Protein AF-A0A9E2RJB4-F1 (afdb_monomer)

Secondary structure (DSSP, 8-state):
-EEEE--S--------THHHHHHHHHHHHHHTT----------------SS----TT--EEEEEESSSSTT-EEEEE-SS--S---TTTHHHHHHHGGGT-EEEEE-----SS--HHHHHHHHHHHHHHHHHHGGGGT--TT-EEEEEETHHHHHHHHHHH-THHHHHTTPPP-SEEEEES---S-HHHHTTSS--TTHHHHHTT-HHHHHHT-HHHH--S--S-EEEE--TT-TTHHHHHHHHHTT-

Solvent-accessible surface area (backbone atoms only — not comparable to full-atom values): 13792 Å² total; per-residue (Å²): 79,38,35,41,22,43,49,95,71,80,79,83,92,72,96,54,58,72,35,43,52,47,35,48,53,59,46,48,73,45,43,79,77,54,82,91,88,89,75,88,86,86,86,91,81,88,89,80,97,72,82,96,79,64,52,91,74,31,52,75,50,68,72,44,71,60,53,90,53,94,42,30,24,26,36,36,43,31,47,37,42,73,93,76,63,59,88,92,45,34,74,55,48,71,62,37,21,82,73,53,20,30,40,33,42,35,52,47,66,84,68,101,54,55,48,62,62,64,37,29,46,37,51,19,26,44,50,20,46,48,37,78,42,18,63,86,64,70,23,42,52,62,39,30,32,44,40,18,51,38,75,38,10,32,36,52,37,36,40,28,23,34,56,62,51,24,47,74,47,69,20,75,84,56,42,32,35,39,27,36,45,29,71,45,43,50,32,57,56,47,77,72,46,97,66,64,79,63,50,51,56,49,46,52,87,46,68,63,56,22,43,73,60,5,24,56,65,45,44,78,60,89,49,53,37,58,42,83,44,49,46,88,90,42,91,57,18,42,61,44,49,48,61,45,54,78,72,101

Structure (mmCIF, N/CA/C/O backbone):
data_AF-A0A9E2RJB4-F1
#
_entry.id   AF-A0A9E2RJB4-F1
#
loop_
_atom_site.group_PDB
_atom_site.id
_atom_site.type_symbol
_atom_site.label_atom_id
_atom_site.label_alt_id
_atom_site.label_comp_id
_atom_site.label_asym_id
_atom_site.label_entity_id
_atom_site.label_seq_id
_atom_site.pdbx_PDB_ins_code
_atom_site.Cartn_x
_atom_site.Cartn_y
_atom_site.Cartn_z
_atom_site.occupancy
_atom_site.B_iso_or_equiv
_atom_site.auth_seq_id
_atom_site.auth_comp_id
_atom_site.auth_asym_id
_atom_site.auth_atom_id
_atom_site.pdbx_PDB_model_num
ATOM 1 N N . MET A 1 1 ? 4.455 0.018 6.876 1.00 53.53 1 MET A N 1
ATOM 2 C CA . MET A 1 1 ? 3.177 0.366 6.213 1.00 53.53 1 MET A CA 1
ATOM 3 C C . MET A 1 1 ? 2.289 1.107 7.197 1.00 53.53 1 MET A C 1
ATOM 5 O O . MET A 1 1 ? 2.505 0.933 8.389 1.00 53.53 1 MET A O 1
ATOM 9 N N . VAL A 1 2 ? 1.303 1.889 6.746 1.00 58.75 2 VAL A N 1
ATOM 10 C CA . VAL A 1 2 ? 0.201 2.329 7.617 1.00 58.75 2 VAL A CA 1
ATOM 11 C C . VAL A 1 2 ? -1.137 1.930 6.998 1.00 58.75 2 VAL A C 1
ATOM 13 O O . VAL A 1 2 ? -1.352 2.095 5.803 1.00 58.75 2 VAL A O 1
ATOM 16 N N . LEU A 1 3 ? -2.021 1.394 7.825 1.00 60.09 3 LEU A N 1
ATOM 17 C CA . LEU A 1 3 ? -3.415 1.073 7.548 1.00 60.09 3 LEU A CA 1
ATOM 18 C C . LEU A 1 3 ? -4.278 1.961 8.455 1.00 60.09 3 LEU A C 1
ATOM 20 O O . LEU A 1 3 ? -3.932 2.164 9.621 1.00 60.09 3 LEU A O 1
ATOM 24 N N . LEU A 1 4 ? -5.372 2.504 7.925 1.00 57.31 4 LEU A N 1
ATOM 25 C CA . LEU A 1 4 ? -6.353 3.290 8.681 1.00 57.31 4 LEU A CA 1
ATOM 26 C C . LEU A 1 4 ? -7.705 2.572 8.620 1.00 57.31 4 LEU A C 1
ATOM 28 O O . LEU A 1 4 ? -8.169 2.253 7.528 1.00 57.31 4 LEU A O 1
ATOM 32 N N . LEU A 1 5 ? -8.347 2.340 9.761 1.00 56.84 5 LEU A N 1
ATOM 33 C CA . LEU A 1 5 ? -9.714 1.813 9.847 1.00 56.84 5 LEU A CA 1
ATOM 34 C C . LEU A 1 5 ? -10.665 2.947 10.234 1.00 56.84 5 LEU A C 1
ATOM 36 O O . LEU A 1 5 ? -10.433 3.609 11.244 1.00 56.84 5 LEU A O 1
ATOM 40 N N . GLY A 1 6 ? -11.712 3.180 9.441 1.00 38.69 6 GLY A N 1
ATOM 41 C CA . GLY A 1 6 ? -12.717 4.213 9.712 1.00 38.69 6 GLY A CA 1
ATOM 42 C C . GLY A 1 6 ? -13.877 3.726 10.587 1.00 38.69 6 GLY A C 1
ATOM 43 O O . GLY A 1 6 ? -14.327 2.590 10.448 1.00 38.69 6 GLY A O 1
ATOM 44 N N . PHE A 1 7 ? -14.390 4.608 11.450 1.00 42.94 7 PHE A N 1
ATOM 45 C CA . PHE A 1 7 ? -15.576 4.364 12.283 1.00 42.94 7 PHE A CA 1
ATOM 46 C C . PHE A 1 7 ? -16.880 4.766 11.568 1.00 42.94 7 PHE A C 1
ATOM 48 O O . PHE A 1 7 ? -16.855 5.480 10.566 1.00 42.94 7 PHE A O 1
ATOM 55 N N . LEU A 1 8 ? -18.030 4.354 12.109 1.00 35.28 8 LEU A N 1
ATOM 56 C CA . LEU A 1 8 ? -19.377 4.509 11.529 1.00 35.28 8 LEU A CA 1
ATOM 57 C C . LEU A 1 8 ? -19.869 5.958 11.291 1.00 35.28 8 LEU A C 1
ATOM 59 O O . LEU A 1 8 ? -20.888 6.138 10.630 1.00 35.28 8 LEU A O 1
ATOM 63 N N . GLY A 1 9 ? -19.140 6.980 11.748 1.00 33.34 9 GLY A N 1
ATOM 64 C CA . GLY A 1 9 ? -19.500 8.391 11.573 1.00 33.34 9 GLY A CA 1
ATOM 65 C C . GLY A 1 9 ? -19.605 8.852 10.111 1.00 33.34 9 GLY A C 1
ATOM 66 O O . GLY A 1 9 ? -18.857 8.401 9.232 1.00 33.34 9 GLY A O 1
ATOM 67 N N . TYR A 1 10 ? -20.543 9.775 9.883 1.00 37.44 10 TYR A N 1
ATOM 68 C CA . TYR A 1 10 ? -20.669 10.589 8.673 1.00 37.44 10 TYR A CA 1
ATOM 69 C C . TYR A 1 10 ? -19.690 11.773 8.761 1.00 37.44 10 TYR A C 1
ATOM 71 O O . TYR A 1 10 ? -19.421 12.264 9.855 1.00 37.44 10 TYR A O 1
ATOM 79 N N . PHE A 1 11 ? -19.144 12.230 7.633 1.00 37.97 11 PHE A N 1
ATOM 80 C CA . PHE A 1 11 ? -18.248 13.391 7.582 1.00 37.97 11 PHE A CA 1
ATOM 81 C C . PHE A 1 11 ? -18.713 14.350 6.474 1.00 37.97 11 PHE A C 1
ATOM 83 O O . PHE A 1 11 ? -19.014 13.874 5.376 1.00 37.97 11 PHE A O 1
ATOM 90 N N . PRO A 1 12 ? -18.761 15.673 6.719 1.00 35.38 12 PRO A N 1
ATOM 91 C CA . PRO A 1 12 ? -19.166 16.649 5.712 1.00 35.38 12 PRO A CA 1
ATOM 92 C C . PRO A 1 12 ? -18.133 16.804 4.581 1.00 35.38 12 PRO A C 1
ATOM 94 O O . PRO A 1 12 ? -16.968 16.416 4.688 1.00 35.38 12 PRO A O 1
ATOM 97 N N . SER A 1 13 ? -18.595 17.377 3.468 1.00 37.50 13 SER A N 1
ATOM 98 C CA . SER A 1 13 ? -17.922 17.393 2.165 1.00 37.50 13 SER A CA 1
ATOM 99 C C . SER A 1 13 ? -16.488 17.940 2.151 1.00 37.50 13 SER A C 1
ATOM 101 O O . SER A 1 13 ? -16.268 19.148 2.210 1.00 37.50 13 SER A O 1
ATOM 103 N N . ALA A 1 14 ? -15.523 17.059 1.878 1.00 37.88 14 ALA A N 1
ATOM 104 C CA . ALA A 1 14 ? -14.205 17.426 1.359 1.00 37.88 14 ALA A CA 1
ATOM 105 C C . ALA A 1 14 ? -14.140 17.224 -0.171 1.00 37.88 14 ALA A C 1
ATOM 107 O O . ALA A 1 14 ? -14.759 16.304 -0.712 1.00 37.88 14 ALA A O 1
ATOM 108 N N . PHE A 1 15 ? -13.368 18.050 -0.882 1.00 40.09 15 PHE A N 1
ATOM 109 C CA . PHE A 1 15 ? -13.097 17.868 -2.316 1.00 40.09 15 PHE A CA 1
ATOM 110 C C . PHE A 1 15 ? -12.000 16.808 -2.522 1.00 40.09 15 PHE A C 1
ATOM 112 O O . PHE A 1 15 ? -10.812 17.123 -2.528 1.00 40.09 15 PHE A O 1
ATOM 119 N N . GLY A 1 16 ? -12.400 15.538 -2.656 1.00 38.53 16 GLY A N 1
ATOM 120 C CA . GLY A 1 16 ? -11.481 14.407 -2.873 1.00 38.53 16 GLY A CA 1
ATOM 121 C C . GLY A 1 16 ? -11.341 13.928 -4.326 1.00 38.53 16 GLY A C 1
ATOM 122 O O . GLY A 1 16 ? -10.478 13.091 -4.592 1.00 38.53 16 GLY A O 1
ATOM 123 N N . GLY A 1 17 ? -12.159 14.444 -5.254 1.00 49.34 17 GLY A N 1
ATOM 124 C CA . GLY A 1 17 ? -12.176 14.027 -6.666 1.00 49.34 17 GLY A CA 1
ATOM 125 C C . GLY A 1 17 ? -12.395 12.514 -6.842 1.00 49.34 17 GLY A C 1
ATOM 126 O O . GLY A 1 17 ? -12.965 11.895 -5.949 1.00 49.34 17 GLY A O 1
ATOM 127 N N . PRO A 1 18 ? -11.847 11.881 -7.898 1.00 52.00 18 PRO A N 1
ATOM 128 C CA . PRO A 1 18 ? -12.098 10.467 -8.205 1.00 52.00 18 PRO A CA 1
ATOM 129 C C . PRO A 1 18 ? -11.776 9.447 -7.098 1.00 52.00 18 PRO A C 1
ATOM 131 O O . PRO A 1 18 ? -12.317 8.343 -7.126 1.00 52.00 18 PRO A O 1
ATOM 134 N N . LEU A 1 19 ? -10.937 9.782 -6.099 1.00 43.84 19 LEU A N 1
ATOM 135 C CA . LEU A 1 19 ? -10.840 8.950 -4.889 1.00 43.84 19 LEU A CA 1
ATOM 136 C C . LEU A 1 19 ? -12.141 9.018 -4.092 1.00 43.84 19 LEU A C 1
ATOM 138 O O . LEU A 1 19 ? -12.649 7.976 -3.699 1.00 43.84 19 LEU A O 1
ATOM 142 N N . ARG A 1 20 ? -12.626 10.230 -3.793 1.00 48.94 20 ARG A N 1
ATOM 143 C CA . ARG A 1 20 ? -13.882 10.431 -3.067 1.00 48.94 20 ARG A CA 1
ATOM 144 C C . ARG A 1 20 ? -15.014 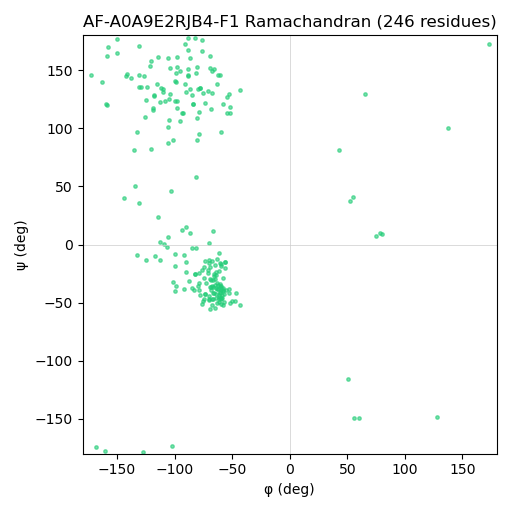9.750 -3.822 1.00 48.94 20 ARG A C 1
ATOM 146 O O . ARG A 1 20 ? -15.695 8.946 -3.206 1.00 48.94 20 ARG A O 1
ATOM 153 N N . ASP A 1 21 ? -15.126 9.993 -5.122 1.00 58.50 21 ASP A N 1
ATOM 154 C CA . ASP A 1 21 ? -16.197 9.453 -5.959 1.00 58.50 21 ASP A CA 1
ATOM 155 C C . ASP A 1 21 ? -16.195 7.905 -5.900 1.00 58.50 21 ASP A C 1
ATOM 157 O O . ASP A 1 21 ? -17.168 7.297 -5.464 1.00 58.50 21 ASP A O 1
ATOM 161 N N . GLY A 1 22 ? -15.048 7.255 -6.152 1.00 56.84 22 GLY A N 1
ATOM 162 C CA . GLY A 1 22 ? -14.914 5.790 -6.058 1.00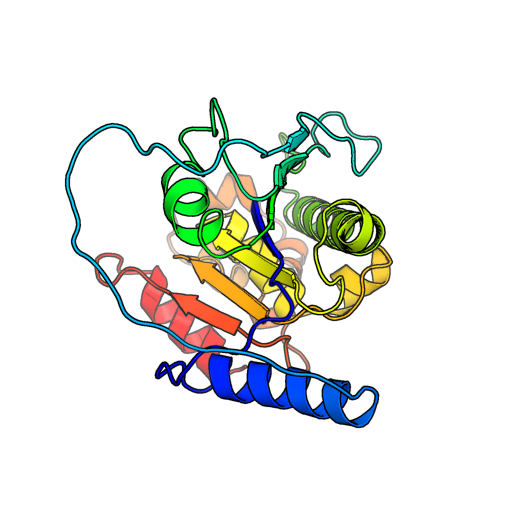 56.84 22 GLY A CA 1
ATOM 163 C C . GLY A 1 22 ? -14.958 5.204 -4.632 1.00 56.84 22 GLY A C 1
ATOM 164 O O . GLY A 1 22 ? -15.132 3.993 -4.458 1.00 56.84 22 GLY A O 1
ATOM 165 N N . VAL A 1 23 ? -14.793 6.033 -3.596 1.00 56.56 23 VAL A N 1
ATOM 166 C CA . VAL A 1 23 ? -15.021 5.674 -2.184 1.00 56.56 23 VAL A CA 1
ATOM 167 C C . VAL A 1 23 ? -16.505 5.794 -1.835 1.00 56.56 23 VAL A C 1
ATOM 169 O O . VAL A 1 23 ? -17.017 4.933 -1.123 1.00 56.56 23 VAL A O 1
ATOM 172 N N . GLU A 1 24 ? -17.200 6.808 -2.349 1.00 60.91 24 GLU A N 1
ATOM 173 C CA . GLU A 1 24 ? -18.644 6.992 -2.212 1.00 60.91 24 GLU A CA 1
ATOM 174 C C . GLU A 1 24 ? -19.388 5.876 -2.960 1.00 60.91 24 GLU A C 1
ATOM 176 O O . GLU A 1 24 ? -20.159 5.179 -2.308 1.00 60.91 24 GLU A O 1
ATOM 181 N N . ASP A 1 25 ? -19.031 5.546 -4.208 1.00 65.44 25 ASP A N 1
ATOM 182 C CA . ASP A 1 25 ? -19.533 4.367 -4.945 1.00 65.44 25 ASP A CA 1
ATOM 183 C C . ASP A 1 25 ? -19.421 3.066 -4.123 1.00 65.44 25 ASP A C 1
ATOM 185 O O . ASP A 1 25 ? -20.374 2.289 -3.991 1.00 65.44 25 ASP A O 1
ATOM 189 N N . ARG A 1 26 ? -18.242 2.809 -3.526 1.00 65.00 26 ARG A N 1
ATOM 190 C CA . ARG A 1 26 ? -18.001 1.612 -2.695 1.00 65.00 26 ARG A CA 1
ATOM 191 C C . ARG A 1 26 ? -18.726 1.660 -1.347 1.00 65.00 26 ARG A C 1
ATOM 193 O O . ARG A 1 26 ? -18.985 0.596 -0.781 1.00 65.00 26 ARG A O 1
ATOM 200 N N . LEU A 1 27 ? -19.052 2.840 -0.821 1.00 54.44 27 LEU A N 1
ATOM 201 C CA . LEU A 1 27 ? -19.893 2.993 0.368 1.00 54.44 27 LEU A CA 1
ATOM 202 C C . LEU A 1 27 ? -21.376 2.830 0.018 1.00 54.44 27 LEU A C 1
ATOM 204 O O . LEU A 1 27 ? -22.092 2.186 0.776 1.00 54.44 27 LEU A O 1
ATOM 208 N N . GLU A 1 28 ? -21.843 3.344 -1.116 1.00 61.94 28 GLU A N 1
ATOM 209 C CA . GLU A 1 28 ? -23.236 3.258 -1.563 1.00 61.94 28 GLU A CA 1
ATOM 210 C C . GLU A 1 28 ? -23.618 1.839 -1.975 1.00 61.94 28 GLU A C 1
ATOM 212 O O . GLU A 1 28 ? -24.589 1.298 -1.445 1.00 61.94 28 GLU A O 1
ATOM 217 N N . GLY A 1 29 ? -22.786 1.165 -2.776 1.00 57.88 29 GLY A N 1
ATOM 218 C CA . GLY A 1 29 ? -22.967 -0.253 -3.108 1.00 57.88 29 GLY A CA 1
ATOM 219 C C . GLY A 1 29 ? -22.942 -1.195 -1.891 1.00 57.88 29 GLY A C 1
ATOM 220 O O . GLY A 1 29 ? -23.390 -2.335 -1.988 1.00 57.88 29 GLY A O 1
ATOM 221 N N . ARG A 1 30 ? -22.452 -0.727 -0.732 1.00 59.03 30 ARG A N 1
ATOM 222 C CA . ARG A 1 30 ? -22.495 -1.444 0.557 1.00 59.03 30 ARG A CA 1
ATOM 223 C C . ARG A 1 30 ? -23.652 -0.991 1.459 1.00 59.03 30 ARG A C 1
ATOM 225 O O . ARG A 1 30 ? -24.265 -1.835 2.103 1.00 59.03 30 ARG A O 1
ATOM 232 N N . ARG A 1 31 ? -24.018 0.297 1.459 1.00 49.97 31 ARG A N 1
ATOM 233 C CA . ARG A 1 31 ? -25.225 0.843 2.120 1.00 49.97 31 ARG A CA 1
ATOM 234 C C . ARG A 1 31 ? -26.512 0.275 1.523 1.00 49.97 31 ARG A C 1
ATOM 236 O O . ARG A 1 31 ? -27.460 0.033 2.259 1.00 49.97 31 ARG A O 1
ATOM 243 N N . ALA A 1 32 ? -26.526 -0.022 0.223 1.00 45.38 32 ALA A N 1
ATOM 244 C CA . ALA A 1 32 ? -27.618 -0.741 -0.436 1.00 45.38 32 ALA A CA 1
ATOM 245 C C . ALA A 1 32 ? -27.871 -2.149 0.152 1.00 45.38 32 ALA A C 1
ATOM 247 O O . ALA A 1 32 ? -28.938 -2.716 -0.067 1.00 45.38 32 ALA A O 1
ATOM 248 N N . ALA A 1 33 ? -26.918 -2.699 0.916 1.00 43.53 33 ALA A N 1
ATOM 249 C CA . ALA A 1 33 ? -27.044 -3.961 1.640 1.00 43.53 33 ALA A CA 1
ATOM 250 C C . ALA A 1 33 ? -27.191 -3.799 3.173 1.00 43.53 33 ALA A C 1
ATOM 252 O O . ALA A 1 33 ? -27.325 -4.811 3.860 1.00 43.53 33 ALA A O 1
ATOM 253 N N . ALA A 1 34 ? -27.152 -2.575 3.729 1.00 41.88 34 ALA A N 1
ATOM 254 C CA . ALA A 1 34 ? -27.219 -2.338 5.179 1.00 41.88 34 ALA A CA 1
ATOM 255 C C . ALA A 1 34 ? -27.670 -0.909 5.577 1.00 41.88 34 ALA A C 1
ATOM 257 O O . ALA A 1 34 ? -26.978 0.074 5.306 1.00 41.88 34 ALA A O 1
ATOM 258 N N . GLN A 1 35 ? -28.781 -0.822 6.317 1.00 32.34 35 GLN A N 1
ATOM 259 C CA . GLN A 1 35 ? -29.294 0.346 7.065 1.00 32.34 35 GLN A CA 1
ATOM 260 C C . GLN A 1 35 ? -30.085 -0.153 8.296 1.00 32.34 35 GLN A C 1
ATOM 262 O O . GLN A 1 35 ? -30.479 -1.325 8.274 1.00 32.34 35 GLN A O 1
ATOM 267 N N . PRO A 1 36 ? -30.405 0.681 9.317 1.00 40.22 36 PRO A N 1
ATOM 268 C CA . PRO A 1 36 ? -29.995 2.075 9.628 1.00 40.22 36 PRO A CA 1
ATOM 269 C C . PRO A 1 36 ? -28.909 2.094 10.752 1.00 40.22 36 PRO A C 1
ATOM 271 O O . PRO A 1 36 ? -28.458 1.021 11.140 1.00 40.22 36 PRO A O 1
ATOM 274 N N . GLU A 1 37 ? -28.387 3.170 11.373 1.00 28.44 37 GLU A N 1
ATOM 275 C CA . GLU A 1 37 ? -28.317 4.653 11.228 1.00 28.44 37 GLU A CA 1
ATOM 276 C C . GLU A 1 37 ? -27.101 5.136 12.094 1.00 28.44 37 GLU A C 1
ATOM 278 O O . GLU A 1 37 ? -26.402 4.297 12.660 1.00 28.44 37 GLU A O 1
ATOM 283 N N . GLY A 1 38 ? -26.708 6.408 12.285 1.00 27.94 38 GLY A N 1
ATOM 284 C CA . GLY A 1 38 ? -27.205 7.720 11.831 1.00 27.94 38 GLY A CA 1
ATOM 285 C C . GLY A 1 38 ? -27.188 8.760 12.975 1.00 27.94 38 GLY A C 1
ATOM 286 O O . GLY A 1 38 ? -28.072 8.733 13.823 1.00 27.94 38 GLY A O 1
ATOM 287 N N . ALA A 1 39 ? -26.185 9.656 13.043 1.00 26.81 39 ALA A N 1
ATOM 288 C CA . ALA A 1 39 ? -26.066 10.667 14.114 1.00 26.81 39 ALA A CA 1
ATOM 289 C C . ALA A 1 39 ? -25.102 11.843 13.806 1.00 26.81 39 ALA A C 1
ATOM 291 O O . ALA A 1 39 ? -23.998 11.604 13.327 1.00 26.81 39 ALA A O 1
ATOM 292 N N . GLY A 1 40 ? -25.510 13.061 14.206 1.00 25.28 40 GLY A N 1
ATOM 293 C CA . GLY A 1 40 ? -24.715 14.095 14.915 1.00 25.28 40 GLY A CA 1
ATOM 294 C C . GLY A 1 40 ? -23.498 14.782 14.256 1.00 25.28 40 GLY A C 1
ATOM 295 O O . GLY A 1 40 ? -22.539 14.133 13.860 1.00 25.28 40 GLY A O 1
ATOM 296 N N . GLU A 1 41 ? -23.472 16.122 14.291 1.00 26.33 41 GLU A N 1
ATOM 297 C CA . GLU A 1 41 ? -22.390 16.999 13.793 1.00 26.33 41 GLU A CA 1
ATOM 298 C C . GLU A 1 41 ? -22.126 18.161 14.785 1.00 26.33 41 GLU A C 1
ATOM 300 O O . GLU A 1 41 ? -23.081 18.646 15.391 1.00 26.33 41 GLU A O 1
ATOM 305 N N . MET A 1 42 ? -20.865 18.596 14.986 1.00 25.31 42 MET A N 1
ATOM 306 C CA . MET A 1 42 ? -20.494 19.776 15.806 1.00 25.31 42 MET A CA 1
ATOM 307 C C . MET A 1 42 ? -19.105 20.384 15.468 1.00 25.31 42 MET A C 1
ATOM 309 O O . MET A 1 42 ? -18.329 19.821 14.697 1.00 25.31 42 MET A O 1
ATOM 313 N N . ASP A 1 43 ? -18.849 21.561 16.056 1.00 26.70 43 ASP A N 1
ATOM 314 C CA . ASP A 1 43 ? -17.975 22.675 15.625 1.00 26.70 43 ASP A CA 1
ATOM 315 C C . ASP A 1 43 ? -16.468 22.578 16.036 1.00 26.70 43 ASP A C 1
ATOM 317 O O . ASP A 1 43 ? -16.142 21.833 16.968 1.00 26.70 43 ASP A O 1
ATOM 321 N N . PRO A 1 44 ? -15.517 23.305 15.392 1.00 26.98 44 PRO A N 1
ATOM 322 C CA . PRO A 1 44 ? -14.074 23.173 15.642 1.00 26.98 44 PRO A CA 1
ATOM 323 C C . PRO A 1 44 ? -13.460 24.255 16.562 1.00 26.98 44 PRO A C 1
ATOM 325 O O . PRO A 1 44 ? -13.727 25.444 16.423 1.00 26.98 44 PRO A O 1
ATOM 328 N N . GLY A 1 45 ? -12.532 23.846 17.440 1.00 24.73 45 GLY A N 1
ATOM 329 C CA . GLY A 1 45 ? -11.728 24.726 18.310 1.00 24.73 45 GLY A CA 1
ATOM 330 C C . GLY A 1 45 ? -10.220 24.718 17.995 1.00 24.73 45 GLY A C 1
ATOM 331 O O . GLY A 1 45 ? -9.718 23.811 17.331 1.00 24.73 45 GLY A O 1
ATOM 332 N N . GLU A 1 46 ? -9.500 25.745 18.458 1.00 25.42 46 GLU A N 1
ATOM 333 C CA . GLU A 1 46 ? -8.152 26.108 17.978 1.00 25.42 46 GLU A CA 1
ATOM 334 C C . GLU A 1 46 ? -6.966 25.241 18.465 1.00 25.42 46 GLU A C 1
ATOM 336 O O . GLU A 1 46 ? -7.040 24.448 19.404 1.00 25.42 46 GLU A O 1
ATOM 341 N N . LEU A 1 47 ? -5.825 25.424 17.787 1.00 26.78 47 LEU A N 1
ATOM 342 C CA . LEU A 1 47 ? -4.557 24.718 17.995 1.00 26.78 47 LEU A CA 1
ATOM 343 C C . LEU A 1 47 ? -3.658 25.396 19.043 1.00 26.78 47 LEU A C 1
ATOM 345 O O . LEU A 1 47 ? -3.530 26.616 19.072 1.00 26.78 47 LEU A O 1
ATOM 349 N N . SER A 1 48 ? -2.901 24.595 19.800 1.00 27.48 48 SER A N 1
ATOM 350 C CA . SER A 1 48 ? -1.733 25.065 20.561 1.00 27.48 48 SER A CA 1
ATOM 351 C C . SER A 1 48 ? -0.595 24.039 20.529 1.00 27.48 48 SER A C 1
ATOM 353 O O . SER A 1 48 ? -0.822 22.830 20.442 1.00 27.48 48 SER A O 1
ATOM 355 N N . THR A 1 49 ? 0.651 24.515 20.543 1.00 37.19 49 THR A N 1
ATOM 356 C CA . THR A 1 49 ? 1.844 23.715 20.230 1.00 37.19 49 THR A CA 1
ATOM 357 C C . THR A 1 49 ? 2.616 23.268 21.473 1.00 37.19 49 THR A C 1
ATOM 359 O O . THR A 1 49 ? 3.554 23.941 21.897 1.00 37.19 49 THR A O 1
ATOM 362 N N . THR A 1 50 ? 2.290 22.098 22.029 1.00 34.34 50 THR A N 1
ATOM 363 C CA . THR A 1 50 ? 3.239 21.185 22.716 1.00 34.34 50 THR A CA 1
ATOM 364 C C . THR A 1 50 ? 2.555 19.859 23.076 1.00 34.34 50 THR A C 1
ATOM 366 O O . THR A 1 50 ? 1.377 19.849 23.403 1.00 34.34 50 THR A O 1
ATOM 369 N N . GLY A 1 51 ? 3.299 18.743 23.030 1.00 34.84 51 GLY A N 1
ATOM 370 C CA . GLY A 1 51 ? 2.955 17.452 23.660 1.00 34.84 51 GLY A CA 1
ATOM 371 C C . GLY A 1 51 ? 1.501 16.966 23.530 1.00 34.84 51 GLY A C 1
ATOM 372 O O . GLY A 1 51 ? 0.731 17.086 24.478 1.00 34.84 51 GLY A O 1
ATOM 373 N N . VAL A 1 52 ? 1.149 16.357 22.390 1.00 39.78 52 VAL A N 1
ATOM 374 C CA . VAL A 1 52 ? -0.215 15.871 22.087 1.00 39.78 52 VAL A CA 1
ATOM 375 C C . VAL A 1 52 ? -0.769 14.969 23.203 1.00 39.78 52 VAL A C 1
ATOM 377 O O . VAL A 1 52 ? -0.290 13.857 23.417 1.00 39.78 52 VAL A O 1
ATOM 380 N N . ARG A 1 53 ? -1.810 15.455 23.892 1.00 35.31 53 ARG A N 1
ATOM 381 C CA . ARG A 1 53 ? -2.493 14.800 25.018 1.00 35.31 53 ARG A CA 1
ATOM 382 C C . ARG A 1 53 ? -3.955 14.549 24.626 1.00 35.31 53 ARG A C 1
ATOM 384 O O . ARG A 1 53 ? -4.623 15.460 24.156 1.00 35.31 53 ARG A O 1
ATOM 391 N N . LEU A 1 54 ? -4.420 13.308 24.773 1.00 41.62 54 LEU A N 1
ATOM 392 C CA . LEU A 1 54 ? -5.648 12.763 24.163 1.00 41.62 54 LEU A CA 1
ATOM 393 C C . LEU A 1 54 ? -6.587 12.100 25.214 1.00 41.62 54 LEU A C 1
ATOM 395 O O . LEU A 1 54 ? -6.248 12.139 26.404 1.00 41.62 54 LEU A O 1
ATOM 399 N N . PRO A 1 55 ? -7.748 11.513 24.834 1.00 43.41 55 PRO A N 1
ATOM 400 C CA . PRO A 1 55 ? -8.711 10.910 25.775 1.00 43.41 55 PRO A CA 1
ATOM 401 C C . PRO A 1 55 ? -8.193 9.661 26.520 1.00 43.41 55 PRO A C 1
ATOM 403 O O . PRO A 1 55 ? -7.374 8.930 25.970 1.00 43.41 55 PRO A O 1
ATOM 406 N N . PRO A 1 56 ? -8.663 9.366 27.747 1.00 47.75 56 PRO A N 1
ATOM 407 C CA . PRO A 1 56 ? -7.971 8.463 28.679 1.00 47.75 56 PRO A CA 1
ATOM 408 C C . PRO A 1 56 ? -7.872 6.963 28.318 1.00 47.75 56 PRO A C 1
ATOM 410 O O . PRO A 1 56 ? -7.065 6.277 28.939 1.00 47.75 56 PRO A O 1
ATOM 413 N N . GLU A 1 57 ? -8.629 6.439 27.346 1.00 58.34 57 GLU A N 1
ATOM 414 C CA . GLU A 1 57 ? -8.985 4.999 27.297 1.00 58.34 57 GLU A CA 1
ATOM 415 C C . GLU A 1 57 ? -8.422 4.183 26.108 1.00 58.34 57 GLU A C 1
ATOM 417 O O . GLU A 1 57 ? -8.958 3.132 25.763 1.00 58.34 57 GLU A O 1
ATOM 422 N N . ALA A 1 58 ? -7.318 4.607 25.478 1.00 67.50 58 ALA A N 1
ATOM 423 C CA . ALA A 1 58 ? -6.730 3.818 24.384 1.00 67.50 58 ALA A CA 1
ATOM 424 C C . ALA A 1 58 ? -6.100 2.501 24.832 1.00 67.50 58 ALA A C 1
ATOM 426 O O . ALA A 1 58 ? -5.468 2.380 25.885 1.00 67.50 58 ALA A O 1
ATOM 427 N N . ARG A 1 59 ? -6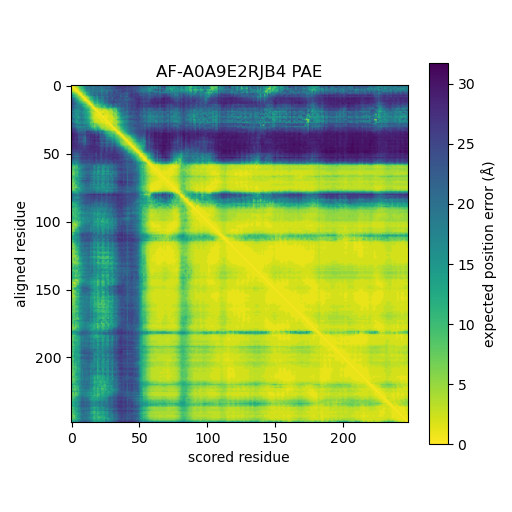.116 1.570 23.880 1.00 80.06 59 ARG A N 1
ATOM 428 C CA . ARG A 1 59 ? -5.334 0.339 23.870 1.00 80.06 59 ARG A CA 1
ATOM 429 C C . ARG A 1 59 ? -4.288 0.416 22.755 1.00 80.06 59 ARG A C 1
ATOM 431 O O . ARG A 1 59 ? -4.581 0.830 21.634 1.00 80.06 59 ARG A O 1
ATOM 438 N N . LEU A 1 60 ? -3.061 0.020 23.077 1.00 86.00 60 LEU A N 1
ATOM 439 C CA . LEU A 1 60 ? -1.983 -0.185 22.112 1.00 86.00 60 LEU A CA 1
ATOM 440 C C . LEU A 1 60 ? -1.565 -1.647 22.182 1.00 86.00 60 LEU A C 1
ATOM 442 O O . LEU A 1 60 ? -1.063 -2.093 23.212 1.00 86.00 60 LEU A O 1
ATOM 446 N N . GLU A 1 61 ? -1.765 -2.372 21.089 1.00 90.12 61 GLU A N 1
ATOM 447 C CA . GLU A 1 61 ? -1.259 -3.734 20.930 1.00 90.12 61 GLU A CA 1
ATOM 448 C C . GLU A 1 61 ? 0.042 -3.659 20.132 1.00 90.12 61 GLU A C 1
ATOM 450 O O . GLU A 1 61 ? 0.073 -3.069 19.053 1.00 90.12 61 GLU A O 1
ATOM 455 N N . ARG A 1 62 ? 1.134 -4.189 20.686 1.00 90.12 62 ARG A N 1
ATOM 456 C CA . ARG A 1 62 ? 2.453 -4.174 20.044 1.00 90.12 62 ARG A CA 1
ATOM 457 C C . ARG A 1 62 ? 2.801 -5.534 19.480 1.00 90.12 62 ARG A C 1
ATOM 459 O O . ARG A 1 62 ? 2.402 -6.540 20.058 1.00 90.12 62 ARG A O 1
ATOM 466 N N . ASP A 1 63 ? 3.619 -5.516 18.431 1.00 90.88 63 ASP A N 1
ATOM 467 C CA . ASP A 1 63 ? 4.329 -6.692 17.916 1.00 90.88 63 ASP A CA 1
ATOM 468 C C . ASP A 1 63 ? 3.404 -7.897 17.647 1.00 90.88 63 ASP A C 1
ATOM 470 O O . ASP A 1 63 ? 3.739 -9.048 17.918 1.00 90.88 63 ASP A O 1
ATOM 474 N N . LEU A 1 64 ? 2.189 -7.631 17.148 1.00 95.44 64 LEU A N 1
ATOM 475 C CA . LEU A 1 64 ? 1.227 -8.687 16.846 1.00 95.44 64 LEU A CA 1
ATOM 476 C C . LEU A 1 64 ? 1.666 -9.433 15.581 1.00 95.44 64 LEU A C 1
ATOM 478 O O . LEU A 1 64 ? 1.743 -8.792 14.527 1.00 95.44 64 LEU A O 1
ATOM 482 N N . PRO A 1 65 ? 1.892 -10.757 15.627 1.00 97.50 65 PRO A N 1
ATOM 483 C CA . PRO A 1 65 ? 2.215 -11.526 14.435 1.00 97.50 65 PRO A CA 1
ATOM 484 C C . PRO A 1 65 ? 0.984 -11.661 13.530 1.00 97.50 65 PRO A C 1
ATOM 486 O O . PRO A 1 65 ? -0.098 -12.043 13.982 1.00 97.50 65 PRO A O 1
ATOM 489 N N . TYR A 1 66 ? 1.166 -11.385 12.239 1.00 96.75 66 TYR A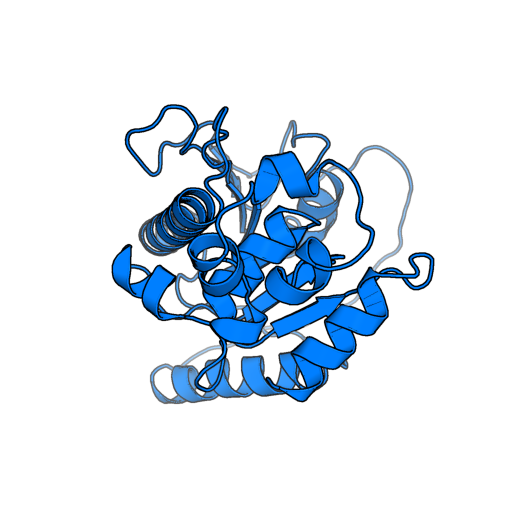 N 1
ATOM 490 C CA . TYR A 1 66 ? 0.195 -11.661 11.173 1.00 96.75 66 TYR A CA 1
ATOM 491 C C . TYR A 1 66 ? 0.643 -12.805 10.239 1.00 96.75 66 TYR A C 1
ATOM 493 O O . TYR A 1 66 ? -0.065 -13.154 9.292 1.00 96.75 66 TYR A O 1
ATOM 501 N N . GLY A 1 67 ? 1.810 -13.399 10.502 1.00 94.88 67 GLY A N 1
ATOM 502 C CA . GLY A 1 67 ? 2.368 -14.550 9.797 1.00 94.88 67 GLY A CA 1
ATOM 503 C C . GLY A 1 67 ? 3.573 -15.139 10.539 1.00 94.88 67 GLY A C 1
ATOM 504 O O . GLY A 1 67 ? 3.872 -14.728 11.659 1.00 94.88 67 GLY A O 1
ATOM 505 N N . ASP A 1 68 ? 4.233 -16.115 9.917 1.00 94.19 68 ASP A N 1
ATOM 506 C CA . ASP A 1 68 ? 5.244 -16.974 10.549 1.00 94.19 68 ASP A CA 1
ATOM 507 C C . ASP A 1 68 ? 6.690 -16.432 10.460 1.00 94.19 68 ASP A C 1
ATOM 509 O O . ASP A 1 68 ? 7.575 -16.915 11.168 1.00 94.19 68 ASP A O 1
ATOM 513 N N . ASP A 1 69 ? 6.965 -15.441 9.600 1.00 93.81 69 ASP A N 1
ATOM 514 C CA . ASP A 1 69 ? 8.268 -14.753 9.557 1.00 93.81 69 ASP A CA 1
ATOM 515 C C . ASP A 1 69 ? 8.357 -13.729 10.709 1.00 93.81 69 ASP A C 1
ATOM 517 O O . ASP A 1 69 ? 7.423 -12.944 10.882 1.00 93.81 69 ASP A O 1
ATOM 521 N N . PRO A 1 70 ? 9.467 -13.643 11.471 1.00 92.81 70 PRO A N 1
ATOM 522 C CA . PRO A 1 70 ? 9.611 -12.678 12.570 1.00 92.81 70 PRO A CA 1
ATOM 523 C C . PRO A 1 70 ? 9.425 -11.195 12.195 1.00 92.81 70 PRO A C 1
ATOM 525 O O . PRO A 1 70 ? 9.274 -10.357 13.082 1.00 92.81 70 PRO A O 1
ATOM 528 N N . GLN A 1 71 ? 9.450 -10.839 10.907 1.00 91.44 71 GLN A N 1
ATOM 529 C CA . GLN A 1 71 ? 9.176 -9.485 10.405 1.00 91.44 71 GLN A CA 1
ATOM 530 C C . GLN A 1 71 ? 7.699 -9.255 10.037 1.00 91.44 71 GLN A C 1
ATOM 532 O O . GLN A 1 71 ? 7.307 -8.116 9.773 1.00 91.44 71 GLN A O 1
ATOM 537 N N . GLN A 1 72 ? 6.865 -10.300 10.029 1.00 95.75 72 GLN A N 1
ATOM 538 C CA . GLN A 1 72 ? 5.419 -10.221 9.805 1.00 95.75 72 GLN A CA 1
ATOM 539 C C . GLN A 1 72 ? 4.677 -9.818 11.092 1.00 95.75 72 GLN A C 1
ATOM 541 O O . GLN A 1 72 ? 3.788 -10.523 11.568 1.00 95.75 72 GLN A O 1
ATOM 546 N N . HIS A 1 73 ? 5.039 -8.658 11.648 1.00 94.81 73 HIS A N 1
ATOM 547 C CA . HIS A 1 73 ? 4.425 -8.079 12.844 1.00 94.81 73 HIS A CA 1
ATOM 548 C C . HIS A 1 73 ? 3.816 -6.688 12.600 1.00 94.81 73 HIS A C 1
ATOM 550 O O . HIS A 1 73 ? 4.197 -5.968 11.668 1.00 94.81 73 HIS A O 1
ATOM 556 N N . LEU A 1 74 ? 2.871 -6.286 13.455 1.00 94.94 74 LEU A N 1
ATOM 557 C CA . LEU A 1 74 ? 2.212 -4.978 13.404 1.00 94.94 74 LEU A CA 1
ATOM 558 C C . LEU A 1 74 ? 1.942 -4.374 14.797 1.00 94.94 74 LEU A C 1
ATOM 560 O O . LEU A 1 74 ? 1.639 -5.081 15.754 1.00 94.94 74 LEU A O 1
ATOM 564 N N . ASP A 1 75 ? 2.039 -3.043 14.892 1.00 91.00 75 ASP A N 1
ATOM 565 C CA . ASP A 1 75 ? 1.521 -2.246 16.020 1.00 91.00 75 ASP A CA 1
ATOM 566 C C . ASP A 1 75 ? 0.074 -1.804 15.709 1.00 91.00 75 ASP A C 1
ATOM 568 O O . ASP A 1 75 ? -0.189 -1.313 14.606 1.00 91.00 75 ASP A O 1
ATOM 572 N N . VAL A 1 76 ? -0.834 -1.870 16.687 1.00 91.44 76 VAL A N 1
ATOM 573 C CA . VAL A 1 76 ? -2.235 -1.414 16.595 1.00 91.44 76 VAL A CA 1
ATOM 574 C C . VAL A 1 76 ? -2.501 -0.311 17.612 1.00 91.44 76 VAL A C 1
ATOM 576 O O . VAL A 1 76 ? -2.449 -0.537 18.819 1.00 91.44 76 VAL A O 1
ATOM 579 N N . TYR A 1 77 ? -2.845 0.876 17.127 1.00 88.38 77 TYR A N 1
ATOM 580 C CA . TYR A 1 77 ? -3.190 2.044 17.930 1.00 88.38 77 TYR A CA 1
ATOM 581 C C . TYR A 1 77 ? -4.714 2.257 17.881 1.00 88.38 77 TYR A C 1
ATOM 583 O O . TYR A 1 77 ? -5.244 2.665 16.847 1.00 88.38 77 TYR A O 1
ATOM 591 N N . ILE A 1 78 ? -5.413 1.961 18.982 1.00 87.12 78 ILE A N 1
ATOM 592 C CA . ILE A 1 78 ? -6.884 2.017 19.111 1.00 87.12 78 ILE A CA 1
ATOM 593 C C . ILE A 1 78 ? -7.284 3.343 19.805 1.00 87.12 78 ILE A C 1
ATOM 595 O O . ILE A 1 78 ? -6.550 3.759 20.705 1.00 87.12 78 ILE A O 1
ATOM 599 N N . PRO A 1 79 ? -8.366 4.047 19.394 1.00 79.56 79 PRO A N 1
ATOM 600 C CA . PRO A 1 79 ? -8.690 5.415 19.832 1.00 79.56 79 PRO A CA 1
ATOM 601 C C . PRO A 1 79 ? -8.527 5.757 21.330 1.00 79.56 79 PRO A C 1
ATOM 603 O O . PRO A 1 79 ? -8.993 5.029 22.200 1.00 79.56 79 PRO A O 1
ATOM 606 N N . GLY A 1 80 ? -7.878 6.902 21.614 1.00 67.12 80 GLY A N 1
ATOM 607 C CA . GLY A 1 80 ? -7.556 7.422 22.960 1.00 67.12 80 GLY A CA 1
ATOM 608 C C . GLY A 1 80 ? -6.061 7.785 23.152 1.00 67.12 80 GLY A C 1
ATOM 609 O O . GLY A 1 80 ? -5.380 8.185 22.210 1.00 67.12 80 GLY A O 1
ATOM 610 N N . GLN A 1 81 ? -5.533 7.646 24.375 1.00 60.88 81 GLN A N 1
ATOM 611 C CA . GLN A 1 81 ? -4.146 7.937 24.795 1.00 60.88 81 GLN A CA 1
ATOM 612 C C . GLN A 1 81 ? -3.098 6.869 24.435 1.00 60.88 81 GLN A C 1
ATOM 614 O O . GLN A 1 81 ? -2.808 5.947 25.201 1.00 60.88 81 GLN A O 1
ATOM 619 N N . VAL A 1 82 ? -2.412 7.059 23.313 1.00 51.84 82 VAL A N 1
ATOM 620 C CA . VAL A 1 82 ? -1.189 6.309 22.996 1.00 51.84 82 VAL A CA 1
ATOM 621 C C . VAL A 1 82 ? 0.012 6.922 23.720 1.00 51.84 82 VAL A C 1
ATOM 623 O O . VAL A 1 82 ? 0.496 7.985 23.341 1.00 51.84 82 VAL A O 1
ATOM 626 N N . LYS A 1 83 ? 0.542 6.220 24.732 1.00 43.66 83 LYS A N 1
ATOM 627 C CA . LYS A 1 83 ? 1.714 6.675 25.513 1.00 43.66 83 LYS A CA 1
ATOM 628 C C . LYS A 1 83 ? 3.010 6.796 24.697 1.00 43.66 83 LYS A C 1
ATOM 630 O O . LYS A 1 83 ? 3.879 7.574 25.071 1.00 43.66 83 LYS A O 1
ATOM 635 N N . ALA A 1 84 ? 3.154 6.031 23.611 1.00 50.22 84 ALA A N 1
ATOM 636 C CA . ALA A 1 84 ? 4.252 6.171 22.653 1.00 50.22 84 ALA A CA 1
ATOM 637 C C . ALA A 1 84 ? 3.892 5.538 21.298 1.00 50.22 84 ALA A C 1
ATOM 639 O O . ALA A 1 84 ? 3.656 4.333 21.215 1.00 50.22 84 ALA A O 1
ATOM 640 N N . ALA A 1 85 ? 3.912 6.336 20.232 1.00 55.16 85 ALA A N 1
ATOM 641 C CA . ALA A 1 85 ? 3.917 5.854 18.850 1.00 55.16 85 ALA A CA 1
ATOM 642 C C . ALA A 1 85 ? 5.351 5.847 18.306 1.00 55.16 85 ALA A C 1
ATOM 644 O O . ALA A 1 85 ? 6.174 6.657 18.738 1.00 55.16 85 ALA A O 1
ATOM 645 N N . SER A 1 86 ? 5.663 4.976 17.341 1.00 57.75 86 SER A N 1
ATOM 646 C CA . SER A 1 86 ? 6.962 5.059 16.660 1.00 57.75 86 SER A CA 1
ATOM 647 C C . SER A 1 86 ? 7.087 6.397 15.912 1.00 57.75 86 SER A C 1
ATOM 649 O O . SER A 1 86 ? 6.105 6.924 15.378 1.00 57.75 86 SER A O 1
ATOM 651 N N . ALA A 1 87 ? 8.297 6.962 15.848 1.00 58.94 87 ALA A N 1
ATOM 652 C CA . ALA A 1 87 ? 8.534 8.282 15.248 1.00 58.94 87 ALA A CA 1
ATOM 653 C C . ALA A 1 87 ? 8.127 8.373 13.759 1.00 58.94 87 ALA A C 1
ATOM 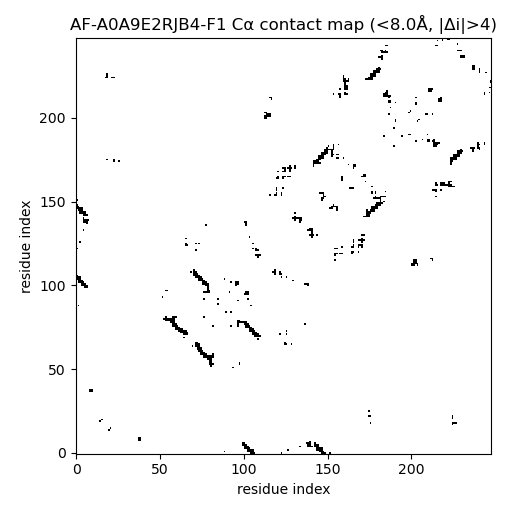655 O O . ALA A 1 87 ? 7.921 9.465 13.239 1.00 58.94 87 ALA A O 1
ATOM 656 N N . PHE A 1 88 ? 7.980 7.230 13.081 1.00 58.22 88 PHE A N 1
ATOM 657 C CA . PHE A 1 88 ? 7.529 7.143 11.692 1.00 58.22 88 PHE A CA 1
ATOM 658 C C . PHE A 1 88 ? 6.004 7.301 11.528 1.00 58.22 88 PHE A C 1
ATOM 660 O O . PHE A 1 88 ? 5.536 7.696 10.459 1.00 58.22 88 PHE A O 1
ATOM 667 N N . VAL A 1 89 ? 5.214 7.006 12.571 1.00 70.38 89 VAL A N 1
ATOM 668 C CA . VAL A 1 89 ? 3.738 7.072 12.529 1.00 70.38 89 VAL A CA 1
ATOM 669 C C . VAL A 1 89 ? 3.135 8.093 13.493 1.00 70.38 89 VAL A C 1
ATOM 671 O O . VAL A 1 89 ? 1.953 8.398 13.358 1.00 70.38 89 VAL A O 1
ATOM 674 N N . SER A 1 90 ? 3.923 8.666 14.407 1.00 70.44 90 SER A N 1
ATOM 675 C CA . SER A 1 90 ? 3.499 9.639 15.429 1.00 70.44 90 SER A CA 1
ATOM 676 C C . SER A 1 90 ? 2.549 10.723 14.906 1.00 70.44 90 SER A C 1
ATOM 678 O O . SER A 1 90 ? 1.447 10.861 15.427 1.00 70.44 90 SER A O 1
ATOM 680 N N . ASN A 1 91 ? 2.907 11.421 13.823 1.00 74.88 91 ASN A N 1
ATOM 681 C CA . ASN A 1 91 ? 2.073 12.473 13.223 1.00 74.88 91 ASN A CA 1
ATOM 682 C C . ASN A 1 91 ? 0.742 11.946 12.654 1.00 74.88 91 ASN A C 1
ATOM 684 O O . ASN A 1 91 ? -0.250 12.670 12.631 1.00 74.88 91 ASN A O 1
ATOM 688 N N . LYS A 1 92 ? 0.700 10.690 12.189 1.00 81.75 92 LYS A N 1
ATOM 689 C CA . LYS A 1 92 ? -0.531 10.054 11.689 1.00 81.75 92 LYS A CA 1
ATOM 690 C C . LYS A 1 92 ? -1.417 9.615 12.853 1.00 81.75 92 LYS A C 1
ATOM 692 O O . LYS A 1 92 ? -2.610 9.890 12.824 1.00 81.75 92 LYS A O 1
ATOM 697 N N . VAL A 1 93 ? -0.831 9.011 13.889 1.00 79.56 93 VAL A N 1
ATOM 698 C CA . VAL A 1 93 ? -1.534 8.648 15.128 1.00 79.56 93 VAL A CA 1
ATOM 699 C C . VAL A 1 93 ? -2.124 9.901 15.780 1.00 79.56 93 VAL A C 1
ATOM 701 O O . VAL A 1 93 ? -3.330 9.961 15.979 1.00 79.56 93 VAL A O 1
ATOM 704 N N . ALA A 1 94 ? -1.328 10.950 15.988 1.00 77.06 94 ALA A N 1
ATOM 705 C CA . ALA A 1 94 ? -1.778 12.213 16.575 1.00 77.06 94 ALA A CA 1
ATOM 706 C C . ALA A 1 94 ? -2.918 12.908 15.801 1.00 77.06 94 ALA A C 1
ATOM 708 O O . ALA A 1 94 ? -3.707 13.619 16.413 1.00 77.06 94 ALA A O 1
ATOM 709 N N . HIS A 1 95 ? -3.022 12.714 14.480 1.00 82.56 95 HIS A N 1
ATOM 710 C CA . HIS A 1 95 ? -4.058 13.346 13.654 1.00 82.56 95 HIS A CA 1
ATOM 711 C C . HIS A 1 95 ? -5.332 12.499 13.490 1.00 82.56 95 HIS A C 1
ATOM 713 O O . HIS A 1 95 ? -6.432 13.050 13.442 1.00 82.56 95 HIS A O 1
ATOM 719 N N . TRP A 1 96 ? -5.198 11.176 13.357 1.00 85.62 96 TRP A N 1
ATOM 720 C CA . TRP A 1 96 ? -6.307 10.281 12.998 1.00 85.62 96 TRP A CA 1
ATOM 721 C C . TRP A 1 96 ? -6.899 9.529 14.194 1.00 85.62 96 TRP A C 1
ATOM 723 O O . TRP A 1 96 ? -8.111 9.324 14.237 1.00 85.62 96 TRP A O 1
ATOM 733 N N . LEU A 1 97 ? -6.087 9.192 15.199 1.00 83.56 97 LEU A N 1
ATOM 734 C CA . LEU A 1 97 ? -6.552 8.516 16.412 1.00 83.56 97 LEU A CA 1
ATOM 735 C C . LEU A 1 97 ? -7.611 9.322 17.202 1.00 83.56 97 LEU A C 1
ATOM 737 O O . LEU A 1 97 ? -8.580 8.713 17.655 1.00 83.56 97 LEU A O 1
ATOM 741 N N . PRO A 1 98 ? -7.521 10.669 17.328 1.00 80.56 98 PRO A N 1
ATOM 742 C CA . PRO A 1 98 ? -8.571 11.466 17.977 1.00 80.56 98 PRO A CA 1
ATOM 743 C C . PRO A 1 98 ? -9.872 11.519 17.166 1.00 80.56 98 PRO A C 1
ATOM 745 O O . PRO A 1 98 ? -10.923 11.823 17.715 1.00 80.56 98 PRO A O 1
ATOM 748 N N . LYS A 1 99 ? -9.808 11.214 15.863 1.00 84.75 99 LYS A N 1
ATOM 749 C CA . LYS A 1 99 ? -10.951 11.179 14.937 1.00 84.75 99 LYS A CA 1
ATOM 750 C C . LYS A 1 99 ? -11.624 9.797 14.879 1.00 84.75 99 LYS A C 1
ATOM 752 O O . LYS A 1 99 ? -12.351 9.515 13.932 1.00 84.75 99 LYS A O 1
ATOM 757 N N . GLY A 1 100 ? -11.338 8.919 15.845 1.00 82.88 100 GLY A N 1
ATOM 758 C CA . GLY A 1 100 ? -11.921 7.578 15.941 1.00 82.88 100 GLY A CA 1
ATOM 759 C C . GLY A 1 100 ? -11.319 6.525 15.003 1.00 82.88 100 GLY A C 1
ATOM 760 O O . GLY A 1 100 ? -11.870 5.433 14.908 1.00 82.88 100 GLY A O 1
ATOM 761 N N . TYR A 1 101 ? -10.206 6.809 14.315 1.00 88.94 101 TYR A N 1
ATOM 762 C CA . TYR A 1 101 ? -9.567 5.827 13.432 1.00 88.94 101 TYR A CA 1
ATOM 763 C C . TYR A 1 101 ? -8.621 4.911 14.213 1.00 88.94 101 TYR A C 1
ATOM 765 O O . TYR A 1 101 ? -7.710 5.400 14.883 1.00 88.94 101 TYR A O 1
ATOM 773 N N . VAL A 1 102 ? -8.759 3.591 14.051 1.00 90.56 102 VAL A N 1
ATOM 774 C CA . VAL A 1 102 ? -7.705 2.648 14.467 1.00 90.56 102 VAL A CA 1
ATOM 775 C C . VAL A 1 102 ? -6.572 2.727 13.443 1.00 90.56 102 VAL A C 1
ATOM 777 O O . VAL A 1 102 ? -6.806 2.658 12.233 1.00 90.56 102 VAL A O 1
ATOM 780 N N . ILE A 1 103 ? -5.337 2.878 13.921 1.00 92.69 103 ILE A N 1
ATOM 781 C CA . ILE A 1 103 ? -4.138 2.977 13.082 1.00 92.69 103 ILE A CA 1
ATOM 782 C C . ILE A 1 103 ? -3.347 1.685 13.230 1.00 92.69 103 ILE A C 1
ATOM 784 O O . ILE A 1 103 ? -2.943 1.344 14.339 1.00 92.69 103 ILE A O 1
ATOM 788 N N . VAL A 1 104 ? -3.073 0.989 12.128 1.00 95.31 104 VAL A N 1
ATOM 789 C CA . VAL A 1 104 ? -2.225 -0.210 12.145 1.00 95.31 104 VAL A CA 1
ATOM 790 C C . VAL A 1 104 ? -0.925 0.058 11.395 1.00 95.31 104 VAL A C 1
ATOM 792 O O . VAL A 1 104 ? -0.924 0.429 10.222 1.00 95.31 104 VAL A O 1
ATOM 795 N N . SER A 1 105 ? 0.204 -0.124 12.075 1.00 93.31 105 SER A N 1
ATOM 796 C CA . SER A 1 105 ? 1.547 0.066 11.530 1.00 93.31 105 SER A CA 1
ATOM 797 C C . SER A 1 105 ? 2.203 -1.289 11.276 1.00 93.31 105 SER A C 1
ATOM 799 O O . SER A 1 105 ? 2.917 -1.805 12.134 1.00 93.31 105 SER A O 1
ATOM 801 N N . SER A 1 106 ? 1.965 -1.861 10.094 1.00 94.69 106 SER A N 1
ATOM 802 C CA . SER A 1 106 ? 2.538 -3.157 9.704 1.00 94.69 106 SER A CA 1
ATOM 803 C C . SER A 1 106 ? 3.982 -3.047 9.226 1.00 94.69 106 SER A C 1
ATOM 805 O O . SER A 1 106 ? 4.291 -2.212 8.366 1.00 94.69 106 SER A O 1
ATOM 807 N N . ASN A 1 107 ? 4.839 -3.935 9.718 1.00 93.00 107 ASN A N 1
ATOM 808 C CA . ASN A 1 107 ? 6.124 -4.264 9.107 1.00 93.00 107 ASN A CA 1
ATOM 809 C C . ASN A 1 107 ? 5.930 -5.294 7.966 1.00 93.00 107 ASN A C 1
ATOM 811 O O . ASN A 1 107 ? 4.792 -5.682 7.684 1.00 93.00 107 ASN A O 1
ATOM 815 N N . TYR A 1 108 ? 7.003 -5.671 7.269 1.00 93.50 108 TYR A N 1
ATOM 816 C CA . TYR A 1 108 ? 7.060 -6.709 6.225 1.00 93.50 108 TYR A CA 1
ATOM 817 C C . TYR A 1 108 ? 8.510 -7.197 6.052 1.00 93.50 108 TYR A C 1
ATOM 819 O O . TYR A 1 108 ? 9.445 -6.516 6.483 1.00 93.50 108 TYR A O 1
ATOM 827 N N . ARG A 1 109 ? 8.732 -8.361 5.425 1.00 91.25 109 ARG A N 1
ATOM 828 C CA . ARG A 1 109 ? 10.066 -8.979 5.376 1.00 91.25 109 ARG A CA 1
ATOM 829 C C . ARG A 1 109 ? 11.070 -8.177 4.546 1.00 91.25 109 ARG A C 1
ATOM 831 O O . ARG A 1 109 ? 10.839 -7.852 3.380 1.00 91.25 109 ARG A O 1
ATOM 838 N N . MET A 1 110 ? 12.246 -7.921 5.109 1.00 84.56 110 MET A N 1
ATOM 839 C CA . MET A 1 110 ? 13.393 -7.383 4.381 1.00 84.56 110 MET A CA 1
ATOM 840 C C . MET A 1 110 ? 14.359 -8.518 4.036 1.00 84.56 110 MET A C 1
ATOM 842 O O . MET A 1 110 ? 14.846 -9.227 4.915 1.00 84.56 110 MET A O 1
ATOM 846 N N . SER A 1 111 ? 14.658 -8.685 2.747 1.00 73.31 111 SER A N 1
ATOM 847 C CA . SER A 1 111 ? 15.593 -9.702 2.255 1.00 73.31 111 SER A CA 1
ATOM 848 C C . SER A 1 111 ? 16.935 -9.097 1.832 1.00 73.31 111 SER A C 1
ATOM 850 O O . SER A 1 111 ? 17.059 -7.904 1.554 1.00 73.31 111 SER A O 1
ATOM 852 N N . ARG A 1 112 ? 17.967 -9.948 1.751 1.00 79.75 112 ARG A N 1
ATOM 853 C CA . ARG A 1 112 ? 19.261 -9.621 1.118 1.00 79.75 112 ARG A CA 1
ATOM 854 C C . ARG A 1 112 ? 19.223 -9.763 -0.412 1.00 79.75 112 ARG A C 1
ATOM 856 O O . ARG A 1 112 ? 20.229 -9.501 -1.067 1.00 79.75 112 ARG A O 1
ATOM 863 N N . ARG A 1 113 ? 18.095 -10.209 -0.973 1.00 85.25 113 ARG A N 1
ATOM 864 C CA . ARG A 1 113 ? 17.828 -10.345 -2.412 1.00 85.25 113 ARG A CA 1
ATOM 865 C C . ARG A 1 113 ? 16.602 -9.494 -2.787 1.00 85.25 113 ARG A C 1
ATOM 867 O O . ARG A 1 113 ? 15.749 -9.304 -1.924 1.00 85.25 113 ARG A O 1
ATOM 874 N N . PRO A 1 114 ? 16.476 -9.036 -4.045 1.00 84.44 114 PRO A N 1
ATOM 875 C CA . PRO A 1 114 ? 15.245 -8.439 -4.566 1.00 84.44 114 PRO A CA 1
ATOM 876 C C . PRO A 1 114 ? 14.033 -9.349 -4.324 1.00 84.44 114 PRO A C 1
ATOM 878 O O . PRO A 1 114 ? 14.011 -10.472 -4.826 1.00 84.44 114 PRO A O 1
ATOM 881 N N . ASN A 1 115 ? 13.043 -8.885 -3.557 1.00 89.81 115 ASN A N 1
ATOM 882 C CA . ASN A 1 115 ? 11.833 -9.653 -3.239 1.00 89.81 115 ASN A CA 1
ATOM 883 C C . ASN A 1 115 ? 10.529 -8.812 -3.146 1.00 89.81 115 ASN A C 1
ATOM 885 O O . ASN A 1 115 ? 9.696 -9.076 -2.280 1.00 89.81 115 ASN A O 1
ATOM 889 N N . PRO A 1 116 ? 10.290 -7.818 -4.028 1.00 93.69 116 PRO A N 1
ATOM 890 C CA . PRO A 1 116 ? 9.148 -6.897 -3.914 1.00 93.69 116 PRO A CA 1
ATOM 891 C C . PRO A 1 116 ? 7.777 -7.593 -3.983 1.00 93.69 116 PRO A C 1
ATOM 893 O O . PRO A 1 116 ? 6.795 -7.050 -3.488 1.00 93.69 116 PRO A O 1
ATOM 896 N N . LEU A 1 117 ? 7.705 -8.791 -4.578 1.00 96.44 117 LEU A N 1
ATOM 897 C CA . LEU A 1 117 ? 6.485 -9.598 -4.646 1.00 96.44 117 LEU A CA 1
ATOM 898 C C . LEU A 1 117 ? 6.171 -10.257 -3.291 1.00 96.44 117 LEU A C 1
ATOM 900 O O . LEU A 1 117 ? 5.067 -10.082 -2.792 1.00 96.44 117 LEU A O 1
ATOM 904 N N . GLU A 1 118 ? 7.159 -10.876 -2.630 1.00 95.88 118 GLU A N 1
ATOM 905 C CA . GLU A 1 118 ? 7.014 -11.388 -1.252 1.00 95.88 118 GLU A CA 1
ATOM 906 C C . GLU A 1 118 ? 6.619 -10.264 -0.276 1.00 95.88 118 GLU A C 1
ATOM 908 O O . GLU A 1 118 ? 5.817 -10.456 0.634 1.00 95.88 118 GLU A O 1
ATOM 913 N N . GLN A 1 119 ? 7.163 -9.060 -0.487 1.00 95.81 119 GLN A N 1
ATOM 914 C CA . GLN A 1 119 ? 6.814 -7.873 0.294 1.00 95.81 119 GLN A CA 1
ATOM 915 C C . GLN A 1 119 ? 5.388 -7.376 0.011 1.00 95.81 119 GLN A C 1
ATOM 917 O O . GLN A 1 119 ? 4.757 -6.803 0.897 1.00 95.81 119 GLN A O 1
ATOM 922 N N . ALA A 1 120 ? 4.856 -7.588 -1.196 1.00 97.44 120 ALA A N 1
ATOM 923 C CA . ALA A 1 120 ? 3.460 -7.299 -1.513 1.00 97.44 120 ALA A CA 1
ATOM 924 C C . ALA A 1 120 ? 2.527 -8.340 -0.867 1.00 97.44 120 ALA A C 1
ATOM 926 O O . ALA A 1 120 ? 1.536 -7.955 -0.248 1.00 97.44 120 ALA A O 1
ATOM 927 N N . ASP A 1 121 ? 2.884 -9.627 -0.922 1.00 97.62 121 ASP A N 1
ATOM 928 C CA . ASP A 1 121 ? 2.175 -10.711 -0.229 1.00 97.62 121 ASP A CA 1
ATOM 929 C C . ASP A 1 121 ? 2.114 -10.492 1.292 1.00 97.62 121 ASP A C 1
ATOM 931 O O . ASP A 1 121 ? 1.060 -10.680 1.901 1.00 97.62 121 ASP A O 1
ATOM 935 N N . ASP A 1 122 ? 3.196 -10.011 1.910 1.00 97.81 122 ASP A N 1
ATOM 936 C CA . ASP A 1 122 ? 3.213 -9.628 3.327 1.00 97.81 122 ASP A CA 1
ATOM 937 C C . ASP A 1 122 ? 2.200 -8.516 3.644 1.00 97.81 122 ASP A C 1
ATOM 939 O O . ASP A 1 122 ? 1.428 -8.629 4.596 1.00 97.81 122 ASP A O 1
ATOM 943 N N . ILE A 1 123 ? 2.138 -7.457 2.829 1.00 98.12 123 ILE A N 1
ATOM 944 C CA . ILE A 1 123 ? 1.166 -6.367 3.017 1.00 98.12 123 ILE A CA 1
ATOM 945 C C . ILE A 1 123 ? -0.274 -6.832 2.758 1.00 98.12 123 ILE A C 1
ATOM 947 O O . ILE A 1 123 ? -1.193 -6.392 3.452 1.00 98.12 123 ILE A O 1
ATOM 951 N N . ALA A 1 124 ? -0.486 -7.732 1.797 1.00 98.38 124 ALA A N 1
ATOM 952 C CA . ALA A 1 124 ? -1.788 -8.334 1.527 1.00 98.38 124 ALA A CA 1
ATOM 953 C C . ALA A 1 124 ? -2.258 -9.228 2.687 1.00 98.38 124 ALA A C 1
ATOM 955 O O . ALA A 1 124 ? -3.412 -9.132 3.106 1.00 98.38 124 ALA A O 1
ATOM 956 N N . ARG A 1 125 ? -1.353 -10.019 3.276 1.00 98.38 125 ARG A N 1
ATOM 957 C CA . ARG A 1 125 ? -1.615 -10.816 4.482 1.00 98.38 125 ARG A CA 1
ATOM 958 C C . ARG A 1 125 ? -1.887 -9.942 5.704 1.00 98.38 125 ARG A C 1
ATOM 960 O O . ARG A 1 125 ? -2.828 -10.216 6.445 1.00 98.38 125 ARG A O 1
ATOM 967 N N . ALA A 1 126 ? -1.129 -8.860 5.885 1.00 98.31 126 ALA A N 1
ATOM 968 C CA . ALA A 1 126 ? -1.381 -7.882 6.940 1.00 98.31 126 ALA A CA 1
ATOM 969 C C . ALA A 1 126 ? -2.766 -7.229 6.795 1.00 98.31 126 ALA A C 1
ATOM 971 O O . ALA A 1 126 ? -3.476 -7.087 7.788 1.00 98.31 126 ALA A O 1
ATOM 972 N N . LEU A 1 127 ? -3.193 -6.884 5.572 1.00 98.44 127 LEU A N 1
ATOM 973 C CA . LEU A 1 127 ? -4.552 -6.396 5.309 1.00 98.44 127 LEU A CA 1
ATOM 974 C C . LEU A 1 127 ? -5.611 -7.454 5.664 1.00 98.44 127 LEU A C 1
ATOM 976 O O . LEU A 1 127 ? -6.566 -7.123 6.364 1.00 98.44 127 LEU A O 1
ATOM 980 N N . ALA A 1 128 ? -5.429 -8.712 5.251 1.00 98.31 128 ALA A N 1
ATOM 981 C CA . ALA A 1 128 ? -6.364 -9.798 5.556 1.00 98.31 128 ALA A CA 1
ATOM 982 C C . ALA A 1 128 ? -6.494 -10.047 7.075 1.00 98.31 128 ALA A C 1
ATOM 984 O O . ALA A 1 128 ? -7.602 -10.141 7.605 1.00 98.31 128 ALA A O 1
ATOM 985 N N . PHE A 1 129 ? -5.372 -10.058 7.802 1.00 98.31 129 PHE A N 1
ATOM 986 C CA . PHE A 1 129 ? -5.345 -10.147 9.266 1.00 98.31 129 PHE A CA 1
ATOM 987 C C . PHE A 1 129 ? -6.049 -8.953 9.927 1.00 98.31 129 PHE A C 1
ATOM 989 O O . PHE A 1 129 ? -6.857 -9.131 10.836 1.00 98.31 129 PHE A O 1
ATOM 996 N N . VAL A 1 130 ? -5.786 -7.731 9.451 1.00 97.88 130 VAL A N 1
ATOM 997 C CA . VAL A 1 130 ? -6.426 -6.507 9.957 1.00 97.88 130 VAL A CA 1
ATOM 998 C C . VAL A 1 130 ? -7.933 -6.520 9.710 1.00 97.88 130 VAL A C 1
ATOM 1000 O O . VAL A 1 130 ? -8.683 -6.129 10.599 1.00 97.88 130 VAL A O 1
ATOM 1003 N N . GLN A 1 131 ? -8.399 -7.036 8.570 1.00 97.56 131 GLN A N 1
ATOM 1004 C CA . GLN A 1 131 ? -9.825 -7.252 8.304 1.00 97.56 131 GLN A CA 1
ATOM 1005 C C . GLN A 1 131 ? -10.424 -8.291 9.263 1.00 97.56 131 GLN A C 1
ATOM 1007 O O . GLN A 1 131 ? -11.453 -8.027 9.879 1.00 97.56 131 GLN A O 1
ATOM 1012 N N . ALA A 1 132 ? -9.753 -9.425 9.481 1.00 97.25 132 ALA A N 1
ATOM 1013 C CA . ALA A 1 132 ? -10.203 -10.451 10.426 1.00 97.25 132 ALA A CA 1
ATOM 1014 C C . ALA A 1 132 ? -10.226 -9.979 11.897 1.00 97.25 132 ALA A C 1
ATOM 1016 O O . ALA A 1 132 ? -10.963 -10.533 12.714 1.00 97.25 132 ALA A O 1
ATOM 1017 N N . LYS A 1 133 ? -9.432 -8.960 12.252 1.00 96.12 133 LYS A N 1
ATOM 1018 C CA . LYS A 1 133 ? -9.351 -8.399 13.610 1.00 96.12 133 LYS A CA 1
ATOM 1019 C C . LYS A 1 133 ? -10.150 -7.116 13.827 1.00 96.12 133 LYS A C 1
ATOM 1021 O O . LYS A 1 133 ? -10.433 -6.810 14.985 1.00 96.12 133 LYS A O 1
ATOM 1026 N N . ALA A 1 134 ? -10.539 -6.394 12.774 1.00 91.88 134 ALA A N 1
ATOM 1027 C CA . ALA A 1 134 ? -11.058 -5.023 12.855 1.00 91.88 134 ALA A CA 1
ATOM 1028 C C . ALA A 1 134 ? -12.141 -4.833 13.932 1.00 91.88 134 ALA A C 1
ATOM 1030 O O . ALA A 1 134 ? -12.001 -3.955 14.783 1.00 91.88 134 ALA A O 1
ATOM 1031 N N . ILE A 1 135 ? -13.146 -5.717 13.964 1.00 89.25 135 ILE A N 1
ATOM 1032 C CA . ILE A 1 135 ? -14.273 -5.664 14.913 1.00 89.25 135 ILE A CA 1
ATOM 1033 C C . ILE A 1 135 ? -13.785 -5.699 16.373 1.00 89.25 135 ILE A C 1
ATOM 1035 O O . ILE A 1 135 ? -14.286 -4.954 17.210 1.00 89.25 135 ILE A O 1
ATOM 1039 N N . SER A 1 136 ? -12.757 -6.501 16.682 1.00 90.00 136 SER A N 1
ATOM 1040 C CA . SER A 1 136 ? -12.182 -6.600 18.037 1.00 90.00 136 SER A CA 1
ATOM 1041 C C . SER A 1 136 ? -11.408 -5.350 18.485 1.00 90.00 136 SER A C 1
ATOM 1043 O O . SER A 1 136 ? -11.134 -5.184 19.672 1.00 90.00 136 SER A O 1
ATOM 1045 N N . TRP A 1 137 ? -11.106 -4.449 17.547 1.00 90.88 137 TRP A N 1
ATOM 1046 C CA . TRP A 1 137 ? -10.523 -3.128 17.785 1.00 90.88 137 TRP A CA 1
ATOM 1047 C C . TRP A 1 137 ? -11.547 -1.987 17.621 1.00 90.88 137 TRP A C 1
ATOM 1049 O O . TRP A 1 137 ? -11.168 -0.819 17.643 1.00 90.88 137 TRP A O 1
ATOM 1059 N N . GLY A 1 138 ? -12.834 -2.306 17.425 1.00 84.50 138 GLY A N 1
ATOM 1060 C CA . GLY A 1 138 ? -13.899 -1.339 17.131 1.00 84.50 138 GLY A CA 1
ATOM 1061 C C . GLY A 1 138 ? -13.891 -0.781 15.700 1.00 84.50 138 GLY A C 1
ATOM 1062 O O . GLY A 1 138 ? -14.645 0.139 15.403 1.00 84.50 138 GLY A O 1
ATOM 1063 N N . GLY A 1 139 ? -13.049 -1.305 14.807 1.00 86.94 139 GLY A N 1
ATOM 1064 C CA . GLY A 1 139 ? -12.997 -0.907 13.400 1.00 86.94 139 GLY A CA 1
ATOM 1065 C C . GLY A 1 139 ? -13.950 -1.714 12.515 1.00 86.94 139 GLY A C 1
ATOM 1066 O O . GLY A 1 139 ? -14.205 -2.893 12.757 1.00 86.94 139 GLY A O 1
ATOM 1067 N N . ASP A 1 140 ? -14.424 -1.098 11.434 1.00 88.75 140 ASP A N 1
ATOM 1068 C CA . ASP A 1 140 ? -15.201 -1.775 10.394 1.00 88.75 140 ASP A CA 1
ATOM 1069 C C . ASP A 1 140 ? -14.254 -2.466 9.376 1.00 88.75 140 ASP A C 1
ATOM 1071 O O . ASP A 1 140 ? -13.452 -1.778 8.730 1.00 88.75 140 ASP A O 1
ATOM 1075 N N . PRO A 1 141 ? -14.328 -3.803 9.186 1.00 91.31 141 PRO A N 1
ATOM 1076 C CA . PRO A 1 141 ? -13.480 -4.538 8.239 1.00 91.31 141 PRO A CA 1
ATOM 1077 C C . PRO A 1 141 ? -13.713 -4.162 6.766 1.00 91.31 141 PRO A C 1
ATOM 1079 O O . PRO A 1 141 ? -12.860 -4.434 5.919 1.00 91.31 141 PRO A O 1
ATOM 1082 N N . ALA A 1 142 ? -14.836 -3.519 6.436 1.00 89.75 142 ALA A N 1
ATOM 1083 C CA . ALA A 1 142 ? -15.112 -2.990 5.107 1.00 89.75 142 ALA A CA 1
ATOM 1084 C C . ALA A 1 142 ? -14.457 -1.612 4.868 1.00 89.75 142 ALA A C 1
ATOM 1086 O O . ALA A 1 142 ? -14.167 -1.269 3.716 1.00 89.75 142 ALA A O 1
ATOM 1087 N N . ARG A 1 143 ? -14.186 -0.828 5.925 1.00 92.00 143 ARG A N 1
ATOM 1088 C CA . ARG A 1 143 ? -13.700 0.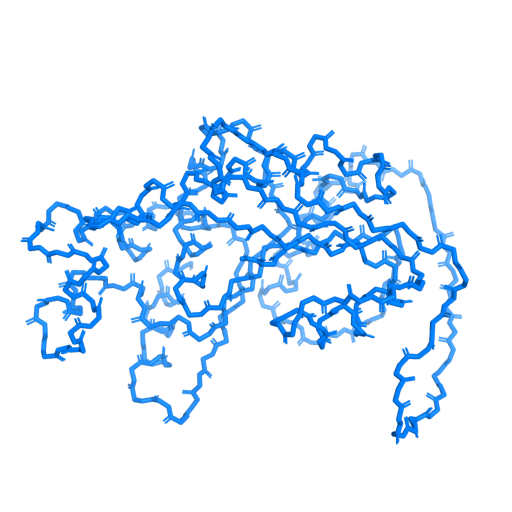570 5.859 1.00 92.00 143 ARG A CA 1
ATOM 1089 C C . ARG A 1 143 ? -12.202 0.707 6.158 1.00 92.00 143 ARG A C 1
ATOM 1091 O O . ARG A 1 143 ? -11.777 1.600 6.893 1.00 92.00 143 ARG A O 1
ATOM 1098 N N . VAL A 1 144 ? -11.393 -0.159 5.546 1.00 95.06 144 VAL A N 1
ATOM 1099 C CA . VAL A 1 144 ? -9.921 -0.100 5.611 1.00 95.06 144 VAL A CA 1
ATOM 1100 C C . VAL A 1 144 ? -9.344 0.762 4.482 1.00 95.06 144 VAL A C 1
ATOM 1102 O O . VAL A 1 144 ? -9.664 0.545 3.314 1.00 95.06 144 VAL A O 1
ATOM 1105 N N . LEU A 1 145 ? -8.442 1.687 4.803 1.00 96.12 145 LEU A N 1
ATOM 1106 C CA . LEU A 1 145 ? -7.609 2.426 3.850 1.00 96.12 145 LEU A CA 1
ATOM 1107 C C . LEU A 1 145 ? -6.147 1.973 3.964 1.00 96.12 145 LEU A C 1
ATOM 1109 O O . LEU A 1 145 ? -5.580 1.955 5.059 1.00 96.12 145 LEU A O 1
ATOM 1113 N N . LEU A 1 146 ? -5.514 1.664 2.831 1.00 96.50 146 LEU A N 1
ATOM 1114 C CA . LEU A 1 146 ? -4.072 1.405 2.745 1.00 96.50 146 LEU A CA 1
ATOM 1115 C C . LEU A 1 146 ? -3.310 2.723 2.548 1.00 96.50 146 LEU A C 1
ATOM 1117 O O . LEU A 1 146 ? -3.684 3.524 1.697 1.00 96.50 146 LEU A O 1
ATOM 1121 N N . VAL A 1 147 ? -2.224 2.953 3.292 1.00 95.88 147 VAL A N 1
ATOM 1122 C CA . VAL A 1 147 ? -1.404 4.176 3.200 1.00 95.88 147 VAL A CA 1
ATOM 1123 C C . VAL A 1 147 ? 0.084 3.825 3.131 1.00 95.88 147 VAL A C 1
ATOM 1125 O O . VAL A 1 147 ? 0.764 3.620 4.143 1.00 95.88 147 VAL A O 1
ATOM 1128 N N . GLY A 1 148 ? 0.609 3.790 1.908 1.00 94.81 148 GLY A N 1
ATOM 1129 C CA . GLY A 1 148 ? 2.022 3.538 1.634 1.00 94.81 148 GLY A CA 1
ATOM 1130 C C . GLY A 1 148 ? 2.829 4.826 1.475 1.00 94.81 148 GLY A C 1
ATOM 1131 O O . GLY A 1 148 ? 2.309 5.827 0.992 1.00 94.81 148 GLY A O 1
ATOM 1132 N N . HIS A 1 149 ? 4.115 4.796 1.841 1.00 92.06 149 HIS A N 1
ATOM 1133 C CA . HIS A 1 149 ? 5.081 5.867 1.560 1.00 92.06 149 HIS A CA 1
ATOM 1134 C C . HIS A 1 149 ? 6.350 5.305 0.906 1.00 92.06 149 HIS A C 1
ATOM 1136 O O . HIS A 1 149 ? 6.868 4.291 1.378 1.00 92.06 149 HIS A O 1
ATOM 1142 N N . SER A 1 150 ? 6.857 5.954 -0.150 1.00 90.88 150 SER A N 1
ATOM 1143 C CA . SER A 1 150 ? 8.072 5.555 -0.882 1.00 90.88 150 SER A CA 1
ATOM 1144 C C . SER A 1 150 ? 8.039 4.066 -1.296 1.00 90.88 150 SER A C 1
ATOM 1146 O O . SER A 1 150 ? 7.143 3.673 -2.043 1.00 90.88 150 SER A O 1
ATOM 1148 N N . ALA A 1 151 ? 8.928 3.205 -0.787 1.00 91.19 151 ALA A N 1
ATOM 1149 C CA . ALA A 1 151 ? 8.881 1.756 -1.029 1.00 91.19 151 ALA A CA 1
ATOM 1150 C C . ALA A 1 151 ? 7.526 1.126 -0.638 1.00 91.19 151 ALA A C 1
ATOM 1152 O O . ALA A 1 151 ? 6.976 0.317 -1.379 1.00 91.19 151 ALA A O 1
ATOM 1153 N N . GLY A 1 152 ? 6.913 1.566 0.465 1.00 93.56 152 GLY A N 1
ATOM 1154 C CA . GLY A 1 152 ? 5.560 1.139 0.828 1.00 93.56 152 GLY A CA 1
ATOM 1155 C C . GLY A 1 152 ? 4.481 1.672 -0.123 1.00 93.56 152 GLY A C 1
ATOM 1156 O O . GLY A 1 152 ? 3.477 1.004 -0.338 1.00 93.56 152 GLY A O 1
ATOM 1157 N N . ALA A 1 153 ? 4.677 2.850 -0.724 1.00 95.88 153 ALA A N 1
ATOM 1158 C CA . ALA A 1 153 ? 3.748 3.402 -1.715 1.00 95.88 153 ALA A CA 1
ATOM 1159 C C . ALA A 1 153 ? 3.740 2.551 -2.998 1.00 95.88 153 ALA A C 1
ATOM 1161 O O . ALA A 1 153 ? 2.679 2.304 -3.566 1.00 95.88 153 ALA A O 1
ATOM 1162 N N . HIS A 1 154 ? 4.899 2.022 -3.395 1.00 96.94 154 HIS A N 1
ATOM 1163 C CA . HIS A 1 154 ? 5.017 1.015 -4.449 1.00 96.94 154 HIS A CA 1
ATOM 1164 C C . HIS A 1 154 ? 4.266 -0.286 -4.109 1.00 96.94 154 HIS A C 1
ATOM 1166 O O . HIS A 1 154 ? 3.440 -0.720 -4.910 1.00 96.94 154 HIS A O 1
ATOM 1172 N N . LEU A 1 155 ? 4.459 -0.858 -2.911 1.00 97.94 155 LEU A N 1
ATOM 1173 C CA . LEU 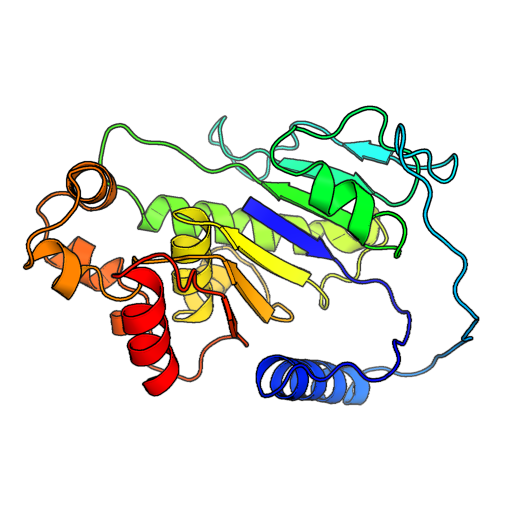A 1 155 ? 3.780 -2.105 -2.514 1.00 97.94 155 LEU A CA 1
ATOM 1174 C C . LEU A 1 155 ? 2.248 -1.976 -2.546 1.00 97.94 155 LEU A C 1
ATOM 1176 O O . LEU A 1 155 ? 1.574 -2.813 -3.137 1.00 97.94 155 LEU A O 1
ATOM 1180 N N . VAL A 1 156 ? 1.672 -0.898 -1.999 1.00 98.06 156 VAL A N 1
ATOM 1181 C CA . VAL A 1 156 ? 0.207 -0.707 -2.065 1.00 98.06 156 VAL A CA 1
ATOM 1182 C C . VAL A 1 156 ? -0.298 -0.369 -3.472 1.00 98.06 156 VAL A C 1
ATOM 1184 O O . VAL A 1 156 ? -1.464 -0.621 -3.767 1.00 98.06 156 VAL A O 1
ATOM 1187 N N . SER A 1 157 ? 0.569 0.142 -4.355 1.00 98.06 157 SER A N 1
ATOM 1188 C CA . SER A 1 157 ? 0.247 0.315 -5.779 1.00 98.06 157 SER A CA 1
ATOM 1189 C C . SER A 1 157 ? 0.200 -1.026 -6.519 1.00 98.06 157 SER A C 1
ATOM 1191 O O . SER A 1 157 ? -0.621 -1.171 -7.418 1.00 98.06 157 SER A O 1
ATOM 1193 N N . LEU A 1 158 ? 1.018 -2.020 -6.136 1.00 97.81 158 LEU A N 1
ATOM 1194 C CA . LEU A 1 158 ? 0.905 -3.390 -6.660 1.00 97.81 158 LEU A CA 1
ATOM 1195 C C . LEU A 1 158 ? -0.440 -4.012 -6.269 1.00 97.81 158 LEU A C 1
ATOM 1197 O O . LEU A 1 158 ? -1.163 -4.479 -7.143 1.00 97.81 158 LEU A O 1
ATOM 1201 N N . LEU A 1 159 ? -0.807 -3.948 -4.983 1.00 98.06 159 LEU A N 1
ATOM 1202 C CA . LEU A 1 159 ? -2.094 -4.457 -4.488 1.00 98.06 159 LEU A CA 1
ATOM 1203 C C . LEU A 1 159 ? -3.284 -3.773 -5.175 1.00 98.06 159 LEU A C 1
ATOM 1205 O O . LEU A 1 159 ? -4.239 -4.442 -5.557 1.00 98.06 159 LEU A O 1
ATOM 1209 N N . ALA A 1 160 ? -3.239 -2.448 -5.342 1.00 97.44 160 ALA A N 1
ATOM 1210 C CA . ALA A 1 160 ? -4.322 -1.710 -5.984 1.00 97.44 160 ALA A CA 1
ATOM 1211 C C . ALA A 1 160 ? -4.435 -1.996 -7.493 1.00 97.44 160 ALA A C 1
ATOM 1213 O O . ALA A 1 160 ? -5.553 -2.079 -7.997 1.00 97.44 160 ALA A O 1
ATOM 1214 N N . ALA A 1 161 ? -3.310 -2.182 -8.194 1.00 97.62 161 ALA A N 1
ATOM 1215 C CA . ALA A 1 161 ? -3.275 -2.528 -9.617 1.00 97.62 161 ALA A CA 1
ATOM 1216 C C . ALA A 1 161 ? -3.654 -3.994 -9.906 1.00 97.62 161 ALA A C 1
ATOM 1218 O O . ALA A 1 161 ? -4.172 -4.285 -10.982 1.00 97.62 161 ALA A O 1
ATOM 1219 N N . ASP A 1 162 ? -3.399 -4.909 -8.966 1.00 97.31 162 ASP A N 1
ATOM 1220 C CA . ASP A 1 162 ? -3.730 -6.333 -9.064 1.00 97.31 162 ASP A CA 1
ATOM 1221 C C . ASP A 1 162 ? -4.350 -6.827 -7.746 1.00 97.31 162 ASP A C 1
ATOM 1223 O O . ASP A 1 162 ? -3.699 -7.448 -6.901 1.00 97.31 162 ASP A O 1
ATOM 1227 N N . GLN A 1 163 ? -5.652 -6.558 -7.583 1.00 96.50 163 GLN A N 1
ATOM 1228 C CA . GLN A 1 163 ? -6.436 -6.908 -6.386 1.00 96.50 163 GLN A CA 1
ATOM 1229 C C . GLN A 1 163 ? -6.402 -8.420 -6.055 1.00 96.50 163 GLN A C 1
ATOM 1231 O O . GLN A 1 163 ? -6.702 -8.801 -4.921 1.00 96.50 163 GLN A O 1
ATOM 1236 N N . ARG A 1 164 ? -5.972 -9.284 -6.992 1.00 96.75 164 ARG A N 1
ATOM 1237 C CA . ARG A 1 164 ? -5.804 -10.732 -6.769 1.00 96.75 164 ARG A CA 1
ATOM 1238 C C . ARG A 1 164 ? -4.709 -11.061 -5.753 1.00 96.75 164 ARG A C 1
ATOM 1240 O O . ARG A 1 164 ? -4.801 -12.099 -5.105 1.00 96.75 164 ARG A O 1
ATOM 1247 N N . ILE A 1 165 ? -3.712 -10.184 -5.576 1.00 97.19 165 ILE A N 1
ATOM 1248 C CA . ILE A 1 165 ? -2.676 -10.332 -4.536 1.00 97.19 165 ILE A CA 1
ATOM 1249 C C . ILE A 1 165 ? -3.337 -10.330 -3.146 1.00 97.19 165 ILE A C 1
ATOM 1251 O O . ILE A 1 165 ? -3.011 -11.149 -2.292 1.00 97.19 165 ILE A O 1
ATOM 1255 N N . VAL A 1 166 ? -4.340 -9.467 -2.937 1.00 97.69 166 VAL A N 1
ATOM 1256 C CA . VAL A 1 166 ? -5.091 -9.398 -1.673 1.00 97.69 166 VAL A CA 1
ATOM 1257 C C . VAL A 1 166 ? -5.984 -10.622 -1.484 1.00 97.69 166 VAL A C 1
ATOM 1259 O O . VAL A 1 166 ? -5.919 -11.256 -0.432 1.00 97.69 166 VAL A O 1
ATOM 1262 N N . THR A 1 167 ? -6.756 -11.018 -2.501 1.00 96.88 167 THR A N 1
ATOM 1263 C CA . THR A 1 167 ? -7.634 -12.199 -2.385 1.00 96.88 167 THR A CA 1
ATOM 1264 C C . THR A 1 167 ? -6.852 -13.507 -2.247 1.00 96.88 167 THR A C 1
ATOM 1266 O O . THR A 1 167 ? -7.316 -14.422 -1.575 1.00 96.88 167 THR A O 1
ATOM 1269 N N . GLY A 1 168 ? -5.650 -13.598 -2.830 1.00 97.19 168 GLY A N 1
ATOM 1270 C CA . GLY A 1 168 ? -4.751 -14.750 -2.696 1.00 97.19 168 GLY A CA 1
ATOM 1271 C C . GLY A 1 168 ? -4.220 -14.964 -1.273 1.00 97.19 168 GLY A C 1
ATOM 1272 O O . GLY A 1 168 ? -3.966 -16.100 -0.887 1.00 97.19 168 GLY A O 1
ATOM 1273 N N . GLN A 1 169 ? -4.131 -13.900 -0.468 1.00 97.44 169 GLN A N 1
ATOM 1274 C CA . GLN A 1 169 ? -3.815 -13.968 0.967 1.00 97.44 169 GLN A CA 1
ATOM 1275 C C . GLN A 1 169 ? -5.083 -14.008 1.854 1.00 97.44 169 GLN A C 1
ATOM 1277 O O . GLN A 1 169 ? -4.994 -13.819 3.065 1.00 97.44 169 GLN A O 1
ATOM 1282 N N . GLY A 1 170 ? -6.268 -14.230 1.268 1.00 96.75 170 GLY A N 1
ATOM 1283 C CA . GLY A 1 170 ? -7.552 -14.295 1.980 1.00 96.75 170 GLY A CA 1
ATOM 1284 C C . GLY A 1 170 ? -8.181 -12.940 2.334 1.00 96.75 170 GLY A C 1
ATOM 1285 O O . GLY A 1 170 ? -9.163 -12.905 3.072 1.00 96.75 170 GLY A O 1
ATOM 1286 N N . GLY A 1 171 ? -7.639 -11.826 1.835 1.00 96.44 171 GLY A N 1
ATOM 1287 C CA . GLY A 1 171 ? -8.162 -10.482 2.090 1.00 96.44 171 GLY A CA 1
ATOM 1288 C C . GLY A 1 171 ? -9.356 -10.108 1.204 1.00 96.44 171 GLY A C 1
ATOM 1289 O O . GLY A 1 171 ? -9.491 -10.565 0.067 1.00 96.44 171 GLY A O 1
ATOM 1290 N N . ALA A 1 172 ? -10.208 -9.221 1.714 1.00 95.94 172 ALA A N 1
ATOM 1291 C CA . ALA A 1 172 ? -11.380 -8.691 1.020 1.00 95.94 172 ALA A CA 1
ATOM 1292 C C . ALA A 1 172 ? -11.106 -7.307 0.383 1.00 95.94 172 ALA A C 1
ATOM 1294 O O . ALA A 1 172 ? -10.188 -6.599 0.813 1.00 95.94 172 ALA A O 1
ATOM 1295 N N . PRO A 1 173 ? -11.916 -6.849 -0.595 1.00 94.50 173 PRO A N 1
ATOM 1296 C CA . PRO A 1 173 ? -11.782 -5.509 -1.166 1.00 94.50 173 PRO A CA 1
ATOM 1297 C C . PRO A 1 173 ? -11.914 -4.404 -0.106 1.00 94.50 173 PRO A C 1
ATOM 1299 O O . PRO A 1 173 ? -12.942 -4.274 0.565 1.00 94.50 173 PRO A O 1
ATOM 1302 N N . TRP A 1 174 ? -10.870 -3.590 0.024 1.00 95.75 174 TRP A N 1
ATOM 1303 C CA . TRP A 1 174 ? -10.782 -2.477 0.968 1.00 95.75 174 TRP A CA 1
ATOM 1304 C C . TRP A 1 174 ? -11.350 -1.178 0.362 1.00 95.75 174 TRP A C 1
ATOM 1306 O O . TRP A 1 174 ? -11.799 -1.157 -0.788 1.00 95.75 174 TRP A O 1
ATOM 1316 N N . LEU A 1 175 ? -11.380 -0.097 1.143 1.00 95.19 175 LEU A N 1
ATOM 1317 C CA . LEU A 1 175 ? -12.044 1.155 0.768 1.00 95.19 175 LEU A CA 1
ATOM 1318 C C . LEU A 1 175 ? -11.260 1.938 -0.300 1.00 95.19 175 LEU A C 1
ATOM 1320 O O . LEU A 1 175 ? -11.849 2.424 -1.258 1.00 95.19 175 LEU A O 1
ATOM 1324 N N . GLY A 1 176 ? -9.934 2.013 -0.163 1.00 94.69 176 GLY A N 1
ATOM 1325 C CA . GLY A 1 176 ? -9.049 2.698 -1.108 1.00 94.69 176 GLY A CA 1
ATOM 1326 C C . GLY A 1 176 ? -7.593 2.780 -0.636 1.00 94.69 176 GLY A C 1
ATOM 1327 O O . GLY A 1 176 ? -7.262 2.414 0.496 1.00 94.69 176 GLY A O 1
ATOM 1328 N N . THR A 1 177 ? -6.713 3.256 -1.513 1.00 96.50 177 THR A N 1
ATOM 1329 C CA . THR A 1 177 ? -5.260 3.300 -1.309 1.00 96.50 177 THR A CA 1
ATOM 1330 C C . THR A 1 177 ? -4.703 4.711 -1.495 1.00 96.50 177 THR A C 1
ATOM 1332 O O . THR A 1 177 ? -4.823 5.310 -2.560 1.00 96.50 177 THR A O 1
ATOM 1335 N N . ILE A 1 178 ? -4.001 5.220 -0.485 1.00 96.31 178 ILE A N 1
ATOM 1336 C CA . ILE A 1 178 ? -3.253 6.477 -0.535 1.00 96.31 178 ILE A CA 1
ATOM 1337 C C . ILE A 1 178 ? -1.775 6.158 -0.803 1.00 96.31 178 ILE A C 1
ATOM 1339 O O . ILE A 1 178 ? -1.101 5.503 -0.001 1.00 96.31 178 ILE A O 1
ATOM 1343 N N . VAL A 1 179 ? -1.268 6.637 -1.937 1.00 96.38 179 VAL A N 1
ATOM 1344 C CA . VAL A 1 179 ? 0.081 6.363 -2.448 1.00 96.38 179 VAL A CA 1
ATOM 1345 C C . VAL A 1 179 ? 0.944 7.610 -2.252 1.00 96.38 179 VAL A C 1
ATOM 1347 O O . VAL A 1 179 ? 0.837 8.562 -3.020 1.00 96.38 179 VAL A O 1
ATOM 1350 N N . LEU A 1 180 ? 1.791 7.634 -1.217 1.00 93.69 180 LEU A N 1
ATOM 1351 C CA . LEU A 1 180 ? 2.612 8.802 -0.870 1.00 93.69 180 LEU A CA 1
ATOM 1352 C C . LEU A 1 180 ? 4.028 8.711 -1.470 1.00 93.69 180 LEU A C 1
ATOM 1354 O O . LEU A 1 180 ? 4.876 7.963 -0.985 1.00 93.69 180 LEU A O 1
ATOM 1358 N N . ASP A 1 181 ? 4.289 9.512 -2.499 1.00 89.88 181 ASP A N 1
ATOM 1359 C CA . ASP A 1 181 ? 5.596 9.729 -3.140 1.00 89.88 181 ASP A CA 1
ATOM 1360 C C . ASP A 1 181 ? 6.304 8.448 -3.633 1.00 89.88 181 ASP A C 1
ATOM 1362 O O . ASP A 1 181 ? 7.523 8.278 -3.522 1.00 89.88 181 ASP A O 1
ATOM 1366 N N . SER A 1 182 ? 5.521 7.528 -4.211 1.00 84.12 182 SER A N 1
ATOM 1367 C CA . SER A 1 182 ? 6.073 6.466 -5.061 1.00 84.12 182 SER A CA 1
ATOM 1368 C C . SER A 1 182 ? 6.733 7.080 -6.299 1.00 84.12 182 SER A C 1
ATOM 1370 O O . SER A 1 182 ? 6.184 7.979 -6.934 1.00 84.12 182 SER A O 1
ATOM 1372 N N . ALA A 1 183 ? 7.891 6.541 -6.669 1.00 78.25 183 ALA A N 1
ATOM 1373 C CA . ALA A 1 183 ? 8.516 6.737 -7.977 1.00 78.25 183 ALA A CA 1
ATOM 1374 C C . ALA A 1 183 ? 8.939 5.381 -8.568 1.00 78.25 183 ALA A C 1
ATOM 1376 O O . ALA A 1 183 ? 9.993 5.258 -9.187 1.00 78.25 183 ALA A O 1
ATOM 1377 N N . ALA A 1 184 ? 8.132 4.349 -8.309 1.00 92.06 184 ALA A N 1
ATOM 1378 C CA . ALA A 1 184 ? 8.346 2.985 -8.780 1.00 92.06 184 ALA A CA 1
ATOM 1379 C C . ALA A 1 184 ? 7.047 2.391 -9.348 1.00 92.06 184 ALA A C 1
ATOM 1381 O O . ALA A 1 184 ? 6.624 1.305 -8.959 1.00 92.06 184 ALA A O 1
ATOM 1382 N N . PHE A 1 185 ? 6.384 3.128 -10.242 1.00 96.38 185 PHE A N 1
ATOM 1383 C CA . PHE A 1 185 ? 5.170 2.651 -10.914 1.00 96.38 185 PHE A CA 1
ATOM 1384 C C . PHE A 1 185 ? 5.493 1.811 -12.158 1.00 96.38 185 PHE A C 1
ATOM 1386 O O . PHE A 1 185 ? 4.835 0.800 -12.408 1.00 96.38 185 PHE A O 1
ATOM 1393 N N . ASN A 1 186 ? 6.535 2.192 -12.906 1.00 97.00 186 ASN A N 1
ATOM 1394 C CA . ASN A 1 186 ? 7.023 1.468 -14.079 1.00 97.00 186 ASN A CA 1
ATOM 1395 C C . ASN A 1 186 ? 8.486 1.033 -13.884 1.00 97.00 186 ASN A C 1
ATOM 1397 O O . ASN A 1 186 ? 9.422 1.691 -14.337 1.00 97.00 186 ASN A O 1
ATOM 1401 N N . VAL A 1 187 ? 8.692 -0.085 -13.185 1.00 97.31 187 VAL A N 1
ATOM 1402 C CA . VAL A 1 187 ? 10.029 -0.623 -12.879 1.00 97.31 187 VAL A CA 1
ATOM 1403 C C . VAL A 1 187 ? 10.789 -0.998 -14.156 1.00 97.31 187 VAL A C 1
ATOM 1405 O O . VAL A 1 187 ? 11.991 -0.761 -14.238 1.00 97.31 187 VAL A O 1
ATOM 1408 N N . VAL A 1 188 ? 10.100 -1.495 -15.190 1.00 97.62 188 VAL A N 1
ATOM 1409 C CA . VAL A 1 188 ? 10.719 -1.830 -16.489 1.00 97.62 188 VAL A CA 1
ATOM 1410 C C . VAL A 1 188 ? 11.354 -0.609 -17.164 1.00 97.62 188 VAL A C 1
ATOM 1412 O O . VAL A 1 188 ? 12.386 -0.748 -17.815 1.00 97.62 188 VAL A O 1
ATOM 1415 N N . GLU A 1 189 ? 10.757 0.574 -17.023 1.00 96.00 189 GLU A N 1
ATOM 1416 C CA . GLU A 1 189 ? 11.294 1.834 -17.548 1.00 96.00 189 GLU A CA 1
ATOM 1417 C C . GLU A 1 189 ? 12.456 2.335 -16.683 1.00 96.00 189 GLU A C 1
ATOM 1419 O O . GLU A 1 189 ? 13.559 2.523 -17.195 1.00 96.00 189 GLU A O 1
ATOM 1424 N N . ILE A 1 190 ? 12.258 2.421 -15.361 1.00 95.12 190 ILE A N 1
ATOM 1425 C CA . ILE A 1 190 ? 13.285 2.850 -14.394 1.00 95.12 190 ILE A CA 1
ATOM 1426 C C . ILE A 1 190 ? 14.579 2.050 -14.568 1.00 95.12 190 ILE A C 1
ATOM 1428 O O . ILE A 1 190 ? 15.651 2.636 -14.709 1.00 95.12 190 ILE A O 1
ATOM 1432 N N . MET A 1 191 ? 14.480 0.719 -14.608 1.00 97.00 191 MET A N 1
ATOM 1433 C CA . MET A 1 191 ? 15.639 -0.173 -14.675 1.00 97.00 191 MET A CA 1
ATOM 1434 C C . MET A 1 191 ? 16.323 -0.201 -16.054 1.00 97.00 191 MET A C 1
ATOM 1436 O O . MET A 1 191 ? 17.454 -0.675 -16.162 1.00 97.00 191 MET A O 1
ATOM 1440 N N . ARG A 1 192 ? 15.678 0.326 -17.107 1.00 96.88 192 ARG A N 1
ATOM 1441 C CA . ARG A 1 192 ? 16.296 0.561 -18.429 1.00 96.88 192 ARG A CA 1
ATOM 1442 C C . ARG A 1 192 ? 16.937 1.948 -18.549 1.00 96.88 192 ARG A C 1
ATOM 1444 O O . ARG A 1 192 ? 17.819 2.131 -19.385 1.00 96.88 192 ARG A O 1
ATOM 1451 N N . SER A 1 193 ? 16.500 2.912 -17.746 1.00 93.19 193 SER A N 1
ATOM 1452 C CA . SER A 1 193 ? 17.033 4.277 -17.693 1.00 93.19 193 SER A CA 1
ATOM 1453 C C . SER A 1 193 ? 18.167 4.418 -16.667 1.00 93.19 193 SER A C 1
ATOM 1455 O O . SER A 1 193 ? 18.440 3.515 -15.879 1.00 93.19 193 SER A O 1
ATOM 1457 N N . LYS A 1 194 ? 18.831 5.583 -16.634 1.00 92.81 194 LYS A N 1
ATOM 1458 C CA . LYS A 1 194 ? 19.746 5.939 -15.537 1.00 92.81 194 LYS A CA 1
ATOM 1459 C C . LYS A 1 194 ? 18.938 6.148 -14.253 1.00 92.81 194 LYS A C 1
ATOM 1461 O O . LYS A 1 194 ? 18.146 7.083 -14.177 1.00 92.81 194 LYS A O 1
ATOM 1466 N N . HIS A 1 195 ? 19.179 5.317 -13.246 1.00 92.25 195 HIS A N 1
ATOM 1467 C CA . HIS A 1 195 ? 18.418 5.291 -11.998 1.00 92.25 195 HIS A CA 1
ATOM 1468 C C . HIS A 1 195 ? 19.327 5.302 -10.756 1.00 92.25 195 HIS A C 1
ATOM 1470 O O . HIS A 1 195 ? 20.549 5.189 -10.851 1.00 92.25 195 HIS A O 1
ATOM 1476 N N . TYR A 1 196 ? 18.736 5.477 -9.571 1.00 88.69 196 TYR A N 1
ATOM 1477 C CA . TYR A 1 196 ? 19.461 5.415 -8.300 1.00 88.69 196 TYR A CA 1
ATOM 1478 C C . TYR A 1 196 ? 19.742 3.964 -7.888 1.00 88.69 196 TYR A C 1
ATOM 1480 O O . TYR A 1 196 ? 18.823 3.149 -7.854 1.00 88.69 196 TYR A O 1
ATOM 1488 N N . GLY A 1 197 ? 20.966 3.662 -7.445 1.00 89.69 197 GLY A N 1
ATOM 1489 C CA . GLY A 1 197 ? 21.402 2.300 -7.084 1.00 89.69 197 GLY A CA 1
ATOM 1490 C C . GLY A 1 197 ? 20.737 1.653 -5.855 1.00 89.69 197 GLY A C 1
ATOM 1491 O O . GLY A 1 197 ? 21.218 0.639 -5.350 1.00 89.69 197 GLY A O 1
ATOM 1492 N N . PHE A 1 198 ? 19.652 2.231 -5.322 1.00 87.00 198 PHE A N 1
ATOM 1493 C CA . PHE A 1 198 ? 18.733 1.507 -4.438 1.00 87.00 198 PHE A CA 1
ATOM 1494 C C . PHE A 1 198 ? 17.720 0.662 -5.225 1.00 87.00 198 PHE A C 1
ATOM 1496 O O . PHE A 1 198 ? 17.280 -0.363 -4.711 1.00 87.00 198 PHE A O 1
ATOM 1503 N N . TYR A 1 199 ? 17.418 1.023 -6.477 1.00 92.12 199 TYR A N 1
ATOM 1504 C CA . TYR A 1 199 ? 16.569 0.224 -7.359 1.00 92.12 199 TYR A CA 1
ATOM 15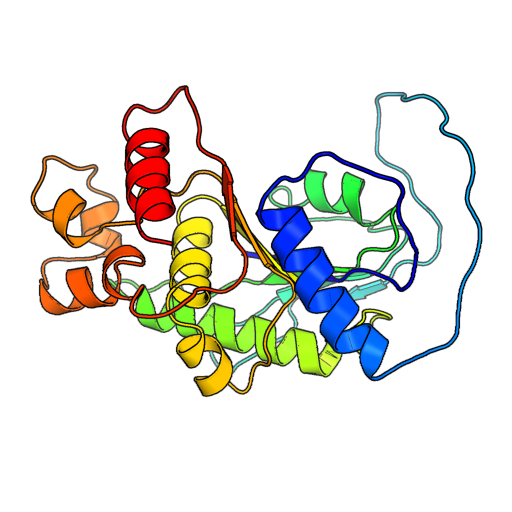05 C C . TYR A 1 199 ? 17.245 -1.096 -7.772 1.00 92.12 199 TYR A C 1
ATOM 1507 O O . TYR A 1 199 ? 16.585 -2.128 -7.728 1.00 92.12 199 TYR A O 1
ATOM 1515 N N . ASP A 1 200 ? 18.568 -1.123 -8.001 1.00 94.31 200 ASP A N 1
ATOM 1516 C CA . ASP A 1 200 ? 19.339 -2.376 -8.154 1.00 94.31 200 ASP A CA 1
ATOM 1517 C C . ASP A 1 200 ? 19.120 -3.355 -6.988 1.00 94.31 200 ASP A C 1
ATOM 1519 O O . ASP A 1 200 ? 19.039 -4.566 -7.187 1.00 94.31 200 ASP A O 1
ATOM 1523 N N . ARG A 1 201 ? 19.015 -2.838 -5.755 1.00 89.62 201 ARG A N 1
ATOM 1524 C CA . ARG A 1 201 ? 18.811 -3.659 -4.550 1.00 89.62 201 ARG A CA 1
ATOM 1525 C C . ARG A 1 201 ? 17.361 -4.116 -4.390 1.00 89.62 201 ARG A C 1
ATOM 1527 O O . ARG A 1 201 ? 17.136 -5.204 -3.876 1.00 89.62 201 ARG A O 1
ATOM 1534 N N . ALA A 1 202 ? 16.402 -3.299 -4.826 1.00 89.88 202 ALA A N 1
ATOM 1535 C CA . ALA A 1 202 ? 14.975 -3.606 -4.758 1.00 89.88 202 ALA A CA 1
ATOM 1536 C C . ALA A 1 202 ? 14.505 -4.551 -5.878 1.00 89.88 202 ALA A C 1
ATOM 1538 O O . ALA A 1 202 ? 13.644 -5.391 -5.639 1.00 89.88 202 ALA A O 1
ATOM 1539 N N . PHE A 1 203 ? 15.070 -4.426 -7.085 1.00 95.50 203 PHE A N 1
ATOM 1540 C CA . PHE A 1 203 ? 14.560 -5.061 -8.308 1.00 95.50 203 PHE A CA 1
ATOM 1541 C C . PHE A 1 203 ? 15.581 -5.937 -9.047 1.00 95.50 203 PHE A C 1
ATOM 1543 O O . PHE A 1 203 ? 15.200 -6.725 -9.909 1.00 95.50 203 PHE A O 1
ATOM 1550 N N . GLY A 1 204 ? 16.873 -5.851 -8.715 1.00 94.94 204 GLY A N 1
ATOM 1551 C CA . GLY A 1 204 ? 17.906 -6.694 -9.316 1.00 94.94 204 GLY A CA 1
ATOM 1552 C C . GLY A 1 204 ? 18.031 -6.532 -10.829 1.00 94.94 204 GLY A C 1
ATOM 1553 O O . GLY A 1 204 ? 17.777 -5.468 -11.387 1.00 94.94 204 GLY A O 1
ATOM 1554 N N . LYS A 1 205 ? 18.433 -7.615 -11.501 1.00 96.00 205 LYS A N 1
ATOM 1555 C CA . LYS A 1 205 ? 18.702 -7.646 -12.950 1.00 96.00 205 LYS A CA 1
ATOM 1556 C C . LYS A 1 205 ? 17.713 -8.499 -13.752 1.00 96.00 205 LYS A C 1
ATOM 1558 O O . LYS A 1 205 ? 17.888 -8.642 -14.960 1.00 96.00 205 LYS A O 1
ATOM 1563 N N . ASP A 1 206 ? 16.708 -9.079 -13.097 1.00 96.75 206 ASP A N 1
ATOM 1564 C CA . ASP A 1 206 ? 15.723 -9.923 -13.768 1.00 96.75 206 ASP A CA 1
ATOM 1565 C C . ASP A 1 206 ? 14.595 -9.091 -14.394 1.00 96.75 206 ASP A C 1
ATOM 1567 O O . ASP A 1 206 ? 13.850 -8.380 -13.723 1.00 96.75 206 ASP A O 1
ATOM 1571 N N . ARG A 1 207 ? 14.452 -9.229 -15.712 1.00 96.88 207 ARG A N 1
ATOM 1572 C CA . ARG A 1 207 ? 13.467 -8.513 -16.526 1.00 96.88 207 ARG A CA 1
ATOM 1573 C C . ARG A 1 207 ? 12.052 -9.082 -16.371 1.00 96.88 207 ARG A C 1
ATOM 1575 O O . ARG A 1 207 ? 11.101 -8.344 -16.639 1.00 96.88 207 ARG A O 1
ATOM 1582 N N . ALA A 1 208 ? 11.903 -10.339 -15.937 1.00 96.88 208 ALA A N 1
ATOM 1583 C CA . ALA A 1 208 ? 10.606 -10.884 -15.545 1.00 96.88 208 ALA A CA 1
ATOM 1584 C C . ALA A 1 208 ? 10.141 -10.205 -14.248 1.00 96.88 208 ALA A C 1
ATOM 1586 O O . ALA A 1 208 ? 9.131 -9.498 -14.274 1.00 96.88 208 ALA A O 1
ATOM 1587 N N . LEU A 1 209 ? 10.955 -10.252 -13.184 1.00 96.88 209 LEU A N 1
ATOM 1588 C CA . LEU A 1 209 ? 10.701 -9.540 -11.928 1.00 96.88 209 LEU A CA 1
ATOM 1589 C C . LEU A 1 209 ? 10.428 -8.040 -12.123 1.00 96.88 209 LEU A C 1
ATOM 1591 O O . LEU A 1 209 ? 9.504 -7.520 -11.507 1.00 96.88 209 LEU A O 1
ATOM 1595 N N . TRP A 1 210 ? 11.155 -7.328 -12.994 1.00 97.94 210 TRP A N 1
ATOM 1596 C CA . TRP A 1 210 ? 10.856 -5.912 -13.287 1.00 97.94 210 TRP A CA 1
ATOM 1597 C C . TRP A 1 210 ? 9.444 -5.701 -13.854 1.00 97.94 210 TRP A C 1
ATOM 1599 O O . TRP A 1 210 ? 8.803 -4.686 -13.576 1.00 97.94 210 TRP A O 1
ATOM 1609 N N . THR A 1 211 ? 8.961 -6.638 -14.669 1.00 97.81 211 THR A N 1
ATOM 1610 C CA . THR A 1 211 ? 7.624 -6.575 -15.272 1.00 97.81 211 THR A CA 1
ATOM 1611 C C . THR A 1 211 ? 6.569 -6.917 -14.225 1.00 97.81 211 THR A C 1
ATOM 1613 O O . THR A 1 211 ? 5.628 -6.154 -14.021 1.00 97.81 211 THR A O 1
ATOM 1616 N N . GLU A 1 212 ? 6.768 -8.006 -13.485 1.00 97.56 212 GLU A N 1
ATOM 1617 C CA . GLU A 1 212 ? 5.852 -8.454 -12.437 1.00 97.56 212 GLU A CA 1
ATOM 1618 C C . GLU A 1 212 ? 5.754 -7.490 -11.251 1.00 97.56 212 GLU A C 1
ATOM 1620 O O . GLU A 1 212 ? 4.669 -7.324 -10.697 1.00 97.56 212 GLU A O 1
ATOM 1625 N N . ALA A 1 213 ? 6.855 -6.832 -10.884 1.00 97.31 213 ALA A N 1
ATOM 1626 C CA . ALA A 1 213 ? 6.910 -5.822 -9.832 1.00 97.31 213 ALA A CA 1
ATOM 1627 C C . ALA A 1 213 ? 6.565 -4.407 -10.333 1.00 97.31 213 ALA A C 1
ATOM 1629 O O . ALA A 1 213 ? 6.738 -3.447 -9.594 1.00 97.31 213 ALA A O 1
ATOM 1630 N N . SER A 1 214 ? 6.071 -4.224 -11.561 1.00 98.19 214 SER A N 1
ATOM 1631 C CA . SER A 1 214 ? 5.568 -2.920 -12.017 1.00 98.19 214 SER A CA 1
ATOM 1632 C C . SER A 1 214 ? 4.055 -2.798 -11.791 1.00 98.19 214 SER A C 1
ATOM 1634 O O . SER A 1 214 ? 3.307 -3.437 -12.537 1.00 98.19 214 SER A O 1
ATOM 1636 N N . PRO A 1 215 ? 3.564 -1.912 -10.896 1.00 97.75 215 PRO A N 1
ATOM 1637 C CA . PRO A 1 215 ? 2.146 -1.537 -10.843 1.00 97.75 215 PRO A CA 1
ATOM 1638 C C . PRO A 1 215 ? 1.563 -1.212 -12.226 1.00 97.75 215 PRO A C 1
ATOM 1640 O O . PRO A 1 215 ? 0.489 -1.691 -12.575 1.00 97.75 215 PRO A O 1
ATOM 1643 N N . TYR A 1 216 ? 2.313 -0.489 -13.065 1.00 97.62 216 TYR A N 1
ATOM 1644 C CA . TYR A 1 216 ? 1.913 -0.139 -14.430 1.00 97.62 216 TYR A CA 1
ATOM 1645 C C . TYR A 1 216 ? 1.674 -1.354 -15.345 1.00 97.62 216 TYR A C 1
ATOM 1647 O O . TYR A 1 216 ? 0.799 -1.297 -16.206 1.00 97.62 216 TYR A O 1
ATOM 1655 N N . HIS A 1 217 ? 2.416 -2.454 -15.177 1.00 97.50 217 HIS A N 1
ATOM 1656 C CA . HIS A 1 217 ? 2.233 -3.676 -15.976 1.00 97.50 217 HIS A CA 1
ATOM 1657 C C . HIS A 1 217 ? 1.188 -4.621 -15.365 1.00 97.50 217 HIS A C 1
ATOM 1659 O O . HIS A 1 217 ? 0.478 -5.293 -16.107 1.00 97.50 217 HIS A O 1
ATOM 1665 N N . ARG A 1 218 ? 1.055 -4.628 -14.032 1.00 96.38 218 ARG A N 1
ATOM 1666 C CA . ARG A 1 218 ? 0.007 -5.345 -13.285 1.00 96.38 218 ARG A CA 1
ATOM 1667 C C . ARG A 1 218 ? -1.400 -4.818 -13.584 1.00 96.38 218 ARG A C 1
ATOM 1669 O O . ARG A 1 218 ? -2.330 -5.611 -13.712 1.00 96.38 218 ARG A O 1
ATOM 1676 N N . LEU A 1 219 ? -1.523 -3.501 -13.760 1.00 94.88 219 LEU A N 1
ATOM 1677 C CA . LEU A 1 219 ? -2.750 -2.793 -14.124 1.00 94.88 219 LEU A CA 1
ATOM 1678 C C . LEU A 1 21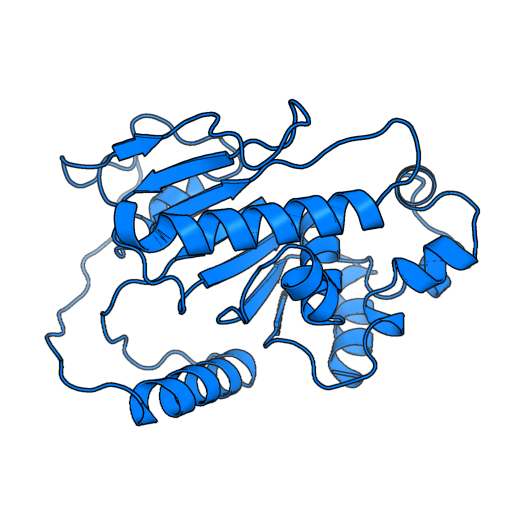9 ? -3.288 -3.294 -15.479 1.00 94.88 219 LEU A C 1
ATOM 1680 O O . LEU A 1 219 ? -2.810 -2.904 -16.549 1.00 94.88 219 LEU A O 1
ATOM 1684 N N . THR A 1 220 ? -4.250 -4.213 -15.405 1.00 92.69 220 THR A N 1
ATOM 1685 C CA . THR A 1 220 ? -4.819 -4.987 -16.531 1.00 92.69 220 THR A CA 1
ATOM 1686 C C . THR A 1 220 ? -6.353 -5.016 -16.530 1.00 92.69 220 THR A C 1
ATOM 1688 O O . THR A 1 220 ? -6.964 -5.447 -17.502 1.00 92.69 220 THR A O 1
ATOM 1691 N N . ALA A 1 221 ? -6.961 -4.519 -15.455 1.00 90.81 221 ALA A N 1
ATOM 1692 C CA . ALA A 1 221 ? -8.386 -4.292 -15.247 1.00 90.81 221 ALA A CA 1
ATOM 1693 C C . ALA A 1 221 ? -8.540 -3.089 -14.295 1.00 90.81 221 ALA A C 1
ATOM 1695 O O . ALA A 1 221 ? -7.533 -2.570 -13.805 1.00 90.81 221 ALA A O 1
ATOM 1696 N N . ALA A 1 222 ? -9.775 -2.659 -14.019 1.00 92.12 222 ALA A N 1
ATOM 1697 C CA . ALA A 1 222 ? -10.046 -1.549 -13.105 1.00 92.12 222 ALA A CA 1
ATOM 1698 C C . ALA A 1 222 ? -9.391 -1.777 -11.717 1.00 92.12 222 ALA A C 1
ATOM 1700 O O . ALA A 1 222 ? -9.600 -2.837 -11.107 1.00 92.12 222 ALA A O 1
ATOM 1701 N N . PRO A 1 223 ? -8.593 -0.821 -11.207 1.00 93.81 223 PRO A N 1
ATOM 1702 C CA . PRO A 1 223 ? -7.876 -0.978 -9.948 1.00 93.81 223 PRO A CA 1
ATOM 1703 C C . PRO A 1 223 ? -8.794 -0.806 -8.726 1.00 93.81 223 PRO A C 1
ATOM 1705 O O . PRO A 1 223 ? -9.972 -0.458 -8.825 1.00 93.81 223 PRO A O 1
ATOM 1708 N N . ALA A 1 224 ? -8.245 -1.019 -7.529 1.00 94.00 224 ALA A N 1
ATOM 1709 C CA . ALA A 1 224 ? -8.849 -0.456 -6.320 1.00 94.00 224 ALA A CA 1
ATOM 1710 C C . ALA A 1 224 ? -8.729 1.087 -6.341 1.00 94.00 224 ALA A C 1
ATOM 1712 O O . ALA A 1 224 ? -7.732 1.588 -6.868 1.00 94.00 224 ALA A O 1
ATOM 1713 N N . PRO A 1 225 ? -9.667 1.850 -5.738 1.00 94.81 225 PRO A N 1
ATOM 1714 C CA . PRO A 1 225 ? -9.594 3.311 -5.693 1.00 94.81 225 PRO A CA 1
ATOM 1715 C C . PRO A 1 225 ? -8.250 3.806 -5.148 1.00 94.81 225 PRO A C 1
ATOM 1717 O O . PRO A 1 225 ? -7.799 3.363 -4.088 1.00 94.81 225 PRO A O 1
ATOM 1720 N N . MET A 1 226 ? -7.605 4.725 -5.869 1.00 94.56 226 MET A N 1
ATOM 1721 C CA . MET A 1 226 ? -6.268 5.232 -5.550 1.00 94.56 226 MET A CA 1
ATOM 1722 C C . MET A 1 226 ? -6.231 6.755 -5.477 1.00 94.56 226 MET A C 1
ATOM 1724 O O . MET A 1 226 ? -6.844 7.450 -6.280 1.00 94.56 226 MET A O 1
ATOM 1728 N N . PHE A 1 227 ? -5.413 7.271 -4.562 1.00 95.56 227 PHE A N 1
ATOM 1729 C CA . PHE A 1 227 ? -5.043 8.680 -4.500 1.00 95.56 227 PHE A CA 1
ATOM 1730 C C . PHE A 1 227 ? -3.527 8.816 -4.508 1.00 95.56 227 PHE A C 1
ATOM 1732 O O . PHE A 1 227 ? -2.843 8.433 -3.553 1.00 95.56 227 PHE A O 1
ATOM 1739 N N . LEU A 1 228 ? -3.002 9.325 -5.623 1.00 95.94 228 LEU A N 1
ATOM 1740 C CA . LEU A 1 228 ? -1.571 9.440 -5.868 1.00 95.94 228 LEU A CA 1
ATOM 1741 C C . LEU A 1 228 ? -1.078 10.820 -5.424 1.00 95.94 228 LEU A C 1
ATOM 1743 O O . LEU A 1 228 ? -1.409 11.835 -6.035 1.00 95.94 228 LEU A O 1
ATOM 1747 N N . VAL A 1 229 ? -0.250 10.856 -4.383 1.00 94.88 229 VAL A N 1
ATOM 1748 C CA . VAL A 1 229 ? 0.438 12.068 -3.924 1.00 94.88 229 VAL A CA 1
ATOM 1749 C C . VAL A 1 229 ? 1.890 11.989 -4.375 1.00 94.88 229 VAL A C 1
ATOM 1751 O O . VAL A 1 229 ? 2.562 10.992 -4.121 1.00 94.88 229 VAL A O 1
ATOM 1754 N N . CYS A 1 230 ? 2.398 13.037 -5.017 1.00 93.50 230 CYS A N 1
ATOM 1755 C CA . CYS A 1 230 ? 3.773 13.101 -5.509 1.00 93.50 230 CYS A CA 1
ATOM 1756 C C . CYS A 1 230 ? 4.444 14.416 -5.092 1.00 93.50 230 CYS A C 1
ATOM 1758 O O . CYS A 1 230 ? 3.801 15.464 -5.013 1.00 93.50 230 CYS A O 1
ATOM 1760 N N . SER A 1 231 ? 5.747 14.372 -4.823 1.00 90.62 231 SER A N 1
ATOM 1761 C CA . SER A 1 231 ? 6.530 15.557 -4.489 1.00 90.62 231 SER A CA 1
ATOM 1762 C C . SER A 1 231 ? 6.883 16.344 -5.749 1.00 90.62 231 SER A C 1
ATOM 1764 O O . SER A 1 231 ? 7.694 15.904 -6.561 1.00 90.62 231 SER A O 1
ATOM 1766 N N . SER A 1 232 ? 6.352 17.562 -5.881 1.00 88.81 232 SER A N 1
ATOM 1767 C CA . SER A 1 232 ? 6.725 18.505 -6.950 1.00 88.81 232 SER A CA 1
ATOM 1768 C C . SER A 1 232 ? 8.196 18.944 -6.903 1.00 88.81 232 SER A C 1
ATOM 1770 O O . SER A 1 232 ? 8.705 19.511 -7.865 1.00 88.81 232 SER A O 1
ATOM 1772 N N . ARG A 1 233 ? 8.901 18.660 -5.797 1.00 88.31 233 ARG A N 1
ATOM 1773 C CA . ARG A 1 233 ? 10.346 18.891 -5.632 1.00 88.31 233 ARG A CA 1
ATOM 1774 C C . ARG A 1 233 ? 11.206 17.746 -6.183 1.00 88.31 233 ARG A C 1
ATOM 1776 O O . ARG A 1 233 ? 12.430 17.838 -6.126 1.00 88.31 233 ARG A O 1
ATOM 1783 N N . ARG A 1 234 ? 10.589 16.670 -6.683 1.00 80.25 234 ARG A N 1
ATOM 1784 C CA . ARG A 1 234 ? 11.248 15.525 -7.321 1.00 80.25 234 ARG A CA 1
ATOM 1785 C C . ARG A 1 234 ? 10.948 15.503 -8.817 1.00 80.25 234 ARG A C 1
ATOM 1787 O O . ARG A 1 234 ? 9.796 15.614 -9.225 1.00 80.25 234 ARG A O 1
ATOM 1794 N N . SER A 1 235 ? 11.979 15.294 -9.629 1.00 83.38 235 SER A N 1
ATOM 1795 C CA . SER A 1 235 ? 11.849 15.179 -11.086 1.00 83.38 235 SER A CA 1
ATOM 1796 C C . SER A 1 235 ? 11.257 13.843 -11.553 1.00 83.38 235 SER A C 1
ATOM 1798 O O . SER A 1 235 ? 10.776 13.771 -12.678 1.00 83.38 235 SER A O 1
ATOM 1800 N N . ASP A 1 236 ? 11.275 12.797 -10.720 1.00 81.19 236 ASP A N 1
ATOM 1801 C CA . ASP A 1 236 ? 10.852 11.435 -11.078 1.00 81.19 236 ASP A CA 1
ATOM 1802 C C . ASP A 1 236 ? 9.429 11.076 -10.610 1.00 81.19 236 ASP A C 1
ATOM 1804 O O . ASP A 1 236 ? 8.677 10.443 -11.354 1.00 81.19 236 ASP A O 1
ATOM 1808 N N . ALA A 1 237 ? 9.039 11.492 -9.401 1.00 85.69 237 ALA A N 1
ATOM 1809 C CA . ALA A 1 237 ? 7.794 11.056 -8.763 1.00 85.69 237 ALA A CA 1
ATOM 1810 C C . ALA A 1 237 ? 6.524 11.507 -9.508 1.00 85.69 237 ALA A C 1
ATOM 1812 O O . ALA A 1 237 ? 5.682 10.682 -9.866 1.00 85.69 237 ALA A O 1
ATOM 1813 N N . CYS A 1 238 ? 6.369 12.811 -9.767 1.00 92.69 238 CYS A N 1
ATOM 1814 C CA . CYS A 1 238 ? 5.141 13.326 -10.380 1.00 92.69 238 CYS A CA 1
ATOM 1815 C C . CYS A 1 238 ? 4.927 12.906 -11.847 1.00 92.69 238 CYS A C 1
ATOM 1817 O O . CYS A 1 238 ? 3.783 12.588 -12.183 1.00 92.69 238 CYS A O 1
ATOM 1819 N N . PRO A 1 239 ? 5.949 12.852 -12.727 1.00 92.06 239 PRO A N 1
ATOM 1820 C CA . PRO A 1 239 ? 5.768 12.320 -14.077 1.00 92.06 239 PRO A CA 1
ATOM 1821 C C . PRO A 1 239 ? 5.302 10.859 -14.087 1.00 92.06 239 PRO A C 1
ATOM 1823 O O . PRO A 1 239 ? 4.314 10.556 -14.752 1.00 92.06 239 PRO A O 1
ATOM 1826 N N . GLN A 1 240 ? 5.919 9.974 -13.290 1.00 91.38 240 GLN A N 1
ATOM 1827 C CA . GLN A 1 240 ? 5.466 8.580 -13.206 1.00 91.38 240 GLN A CA 1
ATOM 1828 C C . GLN A 1 240 ? 4.048 8.455 -12.635 1.00 91.38 240 GLN A C 1
ATOM 1830 O O . GLN A 1 240 ? 3.250 7.682 -13.161 1.00 91.38 240 GLN A O 1
ATOM 1835 N N . ALA A 1 241 ? 3.716 9.218 -11.586 1.00 93.00 241 ALA A N 1
ATOM 1836 C CA . ALA A 1 241 ? 2.374 9.207 -11.006 1.00 93.00 241 ALA A CA 1
ATOM 1837 C C . ALA A 1 241 ? 1.306 9.624 -12.033 1.00 93.00 241 ALA A C 1
ATOM 1839 O O . ALA A 1 241 ? 0.233 9.028 -12.070 1.00 93.00 241 ALA A O 1
ATOM 1840 N N . ARG A 1 242 ? 1.609 10.591 -12.914 1.00 94.25 242 ARG A N 1
ATOM 1841 C CA . ARG A 1 242 ? 0.720 10.979 -14.023 1.00 94.25 242 ARG A CA 1
ATOM 1842 C C . ARG A 1 242 ? 0.579 9.874 -15.070 1.00 94.25 242 ARG A C 1
ATOM 1844 O O . ARG A 1 242 ? -0.549 9.564 -15.425 1.00 94.25 242 ARG A O 1
ATOM 1851 N N . VAL A 1 243 ? 1.680 9.259 -15.513 1.00 93.81 243 VAL A N 1
ATOM 1852 C CA . VAL A 1 243 ? 1.659 8.161 -16.506 1.00 93.81 243 VAL A CA 1
ATOM 1853 C C . VAL A 1 243 ? 0.895 6.936 -15.990 1.00 93.81 243 VAL A C 1
ATOM 1855 O O . VAL A 1 243 ? 0.156 6.303 -16.744 1.00 93.81 243 VAL A O 1
ATOM 1858 N N . PHE A 1 244 ? 1.037 6.613 -14.702 1.00 94.81 244 PHE A N 1
ATOM 1859 C CA . PHE A 1 244 ? 0.285 5.535 -14.063 1.00 94.81 244 PHE A CA 1
ATOM 1860 C C . PHE A 1 244 ? -1.201 5.889 -13.912 1.00 94.81 244 PHE A C 1
ATOM 1862 O O . PHE A 1 244 ? -2.048 5.083 -14.283 1.00 94.81 244 PHE A O 1
ATOM 1869 N N . SER A 1 245 ? -1.511 7.113 -13.467 1.00 93.81 245 SER A N 1
ATOM 1870 C CA . SER A 1 245 ? -2.884 7.634 -13.394 1.00 93.81 245 SER A CA 1
ATOM 1871 C C . SER A 1 245 ? -3.596 7.613 -14.752 1.00 93.81 245 SER A C 1
ATOM 1873 O O . SER A 1 245 ? -4.730 7.167 -14.837 1.00 93.81 245 SER A O 1
ATOM 1875 N N . SER A 1 246 ? -2.923 7.992 -15.847 1.00 93.19 246 SER A N 1
ATOM 1876 C CA . SER A 1 246 ? -3.518 7.997 -17.195 1.00 93.19 246 SER A CA 1
ATOM 1877 C C . SER A 1 246 ? -3.786 6.608 -17.796 1.00 93.19 246 SER A C 1
ATOM 1879 O O . SER A 1 246 ? -4.216 6.524 -18.944 1.00 93.19 246 SER A O 1
ATOM 1881 N N . LYS A 1 247 ? -3.495 5.526 -17.062 1.00 92.44 247 LYS A N 1
ATOM 1882 C CA . LYS A 1 247 ? -3.839 4.142 -17.424 1.00 92.44 247 LYS A CA 1
ATOM 1883 C C . LYS A 1 247 ? -4.898 3.529 -16.477 1.00 92.44 247 LYS A C 1
ATOM 1885 O O . LYS A 1 247 ? -5.397 2.445 -16.774 1.00 92.44 247 LYS A O 1
ATOM 1890 N N . ALA A 1 248 ? -5.175 4.168 -15.337 1.00 82.94 248 ALA A N 1
ATOM 1891 C CA . ALA A 1 248 ? -5.982 3.628 -14.237 1.00 82.94 248 ALA A CA 1
ATOM 1892 C C . ALA A 1 248 ? -7.497 3.726 -14.471 1.00 82.94 248 ALA A C 1
ATOM 1894 O O . ALA A 1 248 ? -7.921 4.657 -15.189 1.00 82.94 248 ALA A O 1
#

Sequence (248 aa):
MVLLLGFLGYFPSAFGGPLRDGVEDRLEGRRAAAQPEGAGEMDPGELSTTGVRLPPEARLERDLPYGDDPQQHLDVYIPGQVKAASAFVSNKVAHWLPKGYVIVSSNYRMSRRPNPLEQADDIARALAFVQAKAISWGGDPARVLLVGHSAGAHLVSLLAADQRIVTGQGGAPWLGTIVLDSAAFNVVEIMRSKHYGFYDRAFGKDRALWTEASPYHRLTAAPAPMFLVCSSRRSDACPQARVFSSKA

Foldseek 3Di:
DKKKFDAPDDDDDDDPPQLVVLLVVLVVVVVVVDDDDDDDDDDDDDDDDDDQAWADDKDKDFQCALDDDSQLGKIKTFATDDVDDPPVCVVVCSPCSNVGMIMIGHGADDDQAADLLSRLLSVLSVLQVCLVCQVVSNGHSQAMEAEAAASGLLSVLLCQLAVVSNVVSVHDQHSEYERHAYLQQQLLVQVVDDHDCVSCRNQNDDNVSSQSSHSQNSNPDHGGRYDQHHDPVDPRRVVSSVVSVVSD

Nearest PDB structures (foldseek):
  4n5h-assembly1_X  TM=6.560E-01  e=1.280E-08  Lacticaseibacillus rhamnosus Lc 705
  4po3-assembly1_X  TM=6.514E-01  e=7.381E-08  Lacticaseibacillus rhamnosus HN001
  4ouk-assembly1_X  TM=6.430E-01  e=1.577E-07  Lacticaseibacillus rhamnosus HN001
  6xyc-assembly1_A  TM=7.285E-01  e=4.824E-05  metagenome
  4q3k-assembly1_B  TM=7.030E-01  e=2.148E-03  unidentified

Radius of gyration: 18.56 Å; Cα contacts (8 Å, |Δi|>4): 445; chains: 1; bounding box: 51×43×47 Å

Mean predicted aligned error: 10.66 Å

pLDDT: mean 79.55, std 22.64, range [24.73, 98.44]